Protein AF-A0A2W4UPL2-F1 (afdb_monomer)

Sequence (181 aa):
MPGHPAGSVRKALQPGSSLTTRCANPTPTIHMTSTIRRTLVRWAFASLLPCAVLQAHAGIAVPDAGEWARMSPQQQAQRREDIQRQLQQASPQERQRFRESLRERLESLTPEQRQGLIDSTRERWQAMTPEQRREITDERRRRVGEMSVRERRELLRERRALLEKMTPQERRALREKLQAE

Solvent-accessible surface area (backbone atoms only — not comparable to full-atom values): 11930 Å² total; per-residue (Å²): 139,86,82,84,83,90,87,87,84,89,86,77,89,87,88,81,88,82,90,80,91,81,90,80,90,85,88,85,85,90,84,91,88,86,83,89,78,93,74,92,76,84,78,74,77,74,76,77,69,78,78,75,75,76,74,74,76,74,66,77,74,70,77,56,70,69,62,54,70,72,44,52,74,66,56,50,48,54,52,50,50,51,51,50,55,51,53,70,76,42,53,76,67,56,48,48,51,37,54,51,54,43,48,52,55,63,66,70,46,53,74,68,58,49,48,53,54,52,50,56,51,49,53,55,58,69,72,47,54,74,66,58,52,47,51,56,52,50,52,52,50,50,57,63,64,72,45,52,75,66,58,52,51,49,54,52,49,53,53,49,55,58,52,69,76,44,54,75,65,56,52,48,56,51,50,52,53,68,70,76,108

Structure (mmCIF, N/CA/C/O backbone):
data_AF-A0A2W4UPL2-F1
#
_entry.id   AF-A0A2W4UPL2-F1
#
loop_
_atom_site.group_PDB
_ato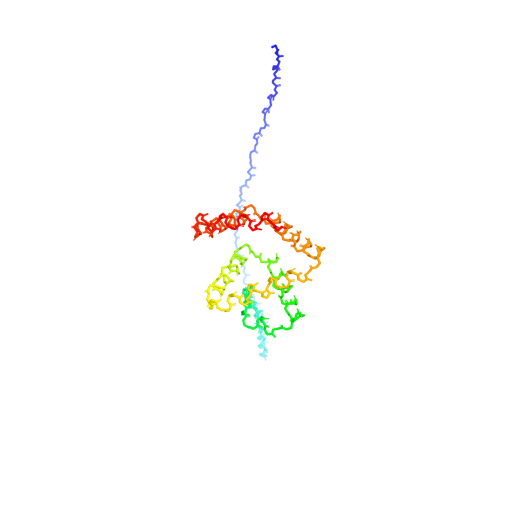m_site.id
_atom_site.type_symbol
_atom_site.label_atom_id
_atom_site.label_alt_id
_atom_site.label_comp_id
_atom_site.label_asym_id
_atom_site.label_entity_id
_atom_site.label_seq_id
_atom_site.pdbx_PDB_ins_code
_atom_site.Cartn_x
_atom_site.Cartn_y
_atom_site.Cartn_z
_atom_site.occupancy
_atom_site.B_iso_or_equiv
_atom_site.auth_seq_id
_atom_site.auth_comp_id
_atom_site.auth_asym_id
_atom_site.auth_atom_id
_atom_site.pdbx_PDB_model_num
ATOM 1 N N . MET A 1 1 ? -58.905 -31.430 -5.587 1.00 33.94 1 MET A N 1
ATOM 2 C CA . MET A 1 1 ? -59.167 -32.860 -5.310 1.00 33.94 1 MET A CA 1
ATOM 3 C C . MET A 1 1 ? -58.032 -33.398 -4.442 1.00 33.94 1 MET A C 1
ATOM 5 O O . MET A 1 1 ? -56.929 -32.889 -4.580 1.00 33.94 1 MET A O 1
ATOM 9 N N . PRO A 1 2 ? -58.330 -34.272 -3.472 1.00 53.75 2 PRO A N 1
ATOM 10 C CA . PRO A 1 2 ? -58.098 -34.004 -2.046 1.00 53.75 2 PRO A CA 1
ATOM 11 C C .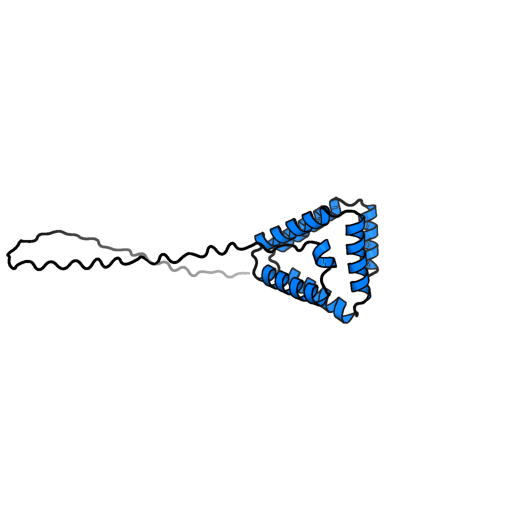 PRO A 1 2 ? -57.084 -34.959 -1.386 1.00 53.75 2 PRO A C 1
ATOM 13 O O . PRO A 1 2 ? -56.674 -35.935 -2.003 1.00 53.75 2 PRO A O 1
ATOM 16 N N . GLY A 1 3 ? -56.750 -34.717 -0.108 1.00 40.03 3 GLY A N 1
ATOM 17 C CA . GLY A 1 3 ? -56.197 -35.762 0.768 1.00 40.03 3 GLY A CA 1
ATOM 18 C C . GLY A 1 3 ? -55.363 -35.300 1.972 1.00 40.03 3 GLY A C 1
ATOM 19 O O . GLY A 1 3 ? -54.150 -35.454 1.970 1.00 40.03 3 GLY A O 1
ATOM 20 N N . HIS A 1 4 ? -56.009 -34.798 3.031 1.00 43.88 4 HIS A N 1
ATOM 21 C CA . HIS A 1 4 ? -55.574 -35.044 4.427 1.00 43.88 4 HIS A CA 1
ATOM 22 C C . HIS A 1 4 ? -55.800 -36.552 4.770 1.00 43.88 4 HIS A C 1
ATOM 24 O O . HIS A 1 4 ? -56.496 -37.182 3.969 1.00 43.88 4 HIS A O 1
ATOM 30 N N . PRO A 1 5 ? -55.360 -37.158 5.913 1.00 61.75 5 PRO A N 1
ATOM 31 C CA . PRO A 1 5 ? -55.045 -36.523 7.207 1.00 61.75 5 PRO A CA 1
ATOM 32 C C . PRO A 1 5 ? -53.972 -37.191 8.127 1.00 61.75 5 PRO A C 1
ATOM 34 O O . PRO A 1 5 ? -53.437 -38.255 7.857 1.00 61.75 5 PRO A O 1
ATOM 37 N N . ALA A 1 6 ? -53.773 -36.531 9.280 1.00 44.44 6 ALA A N 1
ATOM 38 C CA . ALA A 1 6 ? -53.616 -37.058 10.650 1.00 44.44 6 ALA A CA 1
ATOM 39 C C . ALA A 1 6 ? -52.435 -37.968 11.063 1.00 44.44 6 ALA A C 1
ATOM 41 O O . ALA A 1 6 ? -52.245 -39.076 10.584 1.00 44.44 6 ALA A O 1
ATOM 42 N N . GLY A 1 7 ? -51.775 -37.544 12.149 1.00 40.50 7 GLY A N 1
ATOM 43 C CA . GLY A 1 7 ? -50.927 -38.379 13.003 1.00 40.50 7 GLY A CA 1
ATOM 44 C C . GLY A 1 7 ? -50.561 -37.659 14.303 1.00 40.50 7 GLY A C 1
ATOM 45 O O . GLY A 1 7 ? -49.489 -37.081 14.418 1.00 40.50 7 GLY A O 1
ATOM 46 N N . SER A 1 8 ? -51.486 -37.652 15.265 1.00 46.47 8 SER A N 1
ATOM 47 C CA . SER A 1 8 ? -51.311 -37.149 16.634 1.00 46.47 8 SER A CA 1
ATOM 48 C C . SER A 1 8 ? -50.942 -38.308 17.556 1.00 46.47 8 SER A C 1
ATOM 50 O O . SER A 1 8 ? -51.700 -39.273 17.600 1.00 46.47 8 SER A O 1
ATOM 52 N N . VAL A 1 9 ? -49.863 -38.204 18.344 1.00 54.25 9 VAL A N 1
ATOM 53 C CA . VAL A 1 9 ? -49.727 -38.959 19.605 1.00 54.25 9 VAL A CA 1
ATOM 54 C C . VAL A 1 9 ? -49.029 -38.095 20.662 1.00 54.25 9 VAL A C 1
ATOM 56 O O . VAL A 1 9 ? -47.875 -37.702 20.522 1.00 54.25 9 VAL A O 1
ATOM 59 N N . ARG A 1 10 ? -49.769 -37.813 21.741 1.00 48.22 10 ARG A N 1
ATOM 60 C CA . ARG A 1 10 ? -49.291 -37.310 23.039 1.00 48.22 10 ARG A CA 1
ATOM 61 C C . ARG A 1 10 ? -48.819 -38.474 23.916 1.00 48.22 10 ARG A C 1
ATOM 63 O O . ARG A 1 10 ? -49.476 -39.511 23.893 1.00 48.22 10 ARG A O 1
ATOM 70 N N . LYS A 1 11 ? -47.837 -38.221 24.792 1.00 46.97 11 LYS A N 1
ATOM 71 C CA . LYS A 1 11 ? -47.662 -38.694 26.199 1.00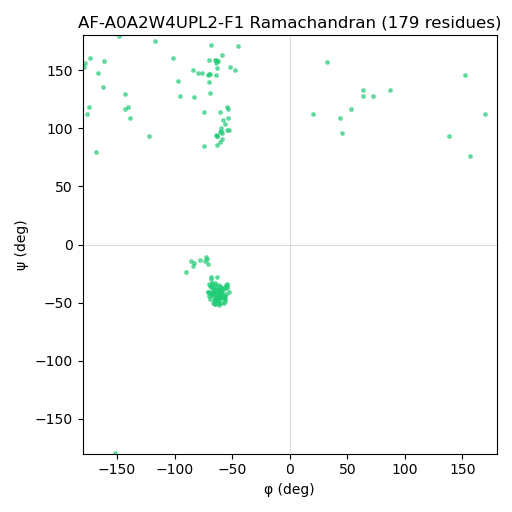 46.97 11 LYS A CA 1
ATOM 72 C C . LYS A 1 11 ? -46.156 -38.727 26.514 1.00 46.97 11 LYS A C 1
ATOM 74 O O . LYS A 1 11 ? -45.381 -39.047 25.632 1.00 46.97 11 LYS A O 1
ATOM 79 N N . ALA A 1 12 ? -45.650 -38.451 27.710 1.00 42.25 12 ALA A N 1
ATOM 80 C CA . ALA A 1 12 ? -46.223 -38.031 28.982 1.00 42.25 12 ALA A CA 1
ATOM 81 C C . ALA A 1 12 ? -45.096 -37.422 29.842 1.00 42.25 12 ALA A C 1
ATOM 83 O O . ALA A 1 12 ? -43.921 -37.719 29.642 1.00 42.25 12 ALA A O 1
ATOM 84 N N . LEU A 1 13 ? -45.502 -36.598 30.809 1.00 43.06 13 LEU A N 1
ATOM 85 C CA . LEU A 1 13 ? -44.771 -36.234 32.024 1.00 43.06 13 LEU A CA 1
ATOM 86 C C . LEU A 1 13 ? -44.187 -37.468 32.734 1.00 43.06 13 LEU A C 1
ATOM 88 O O . LEU A 1 13 ? -44.868 -38.489 32.772 1.00 43.06 13 LEU A O 1
ATOM 92 N N . GLN A 1 14 ? -43.057 -37.309 33.432 1.00 50.19 14 GLN A N 1
ATOM 93 C CA . GLN A 1 14 ? -43.017 -37.336 34.908 1.00 50.19 14 GLN A CA 1
ATOM 94 C C . GLN A 1 14 ? -41.716 -36.707 35.460 1.00 50.19 14 GLN A C 1
ATOM 96 O O . GLN A 1 14 ? -40.635 -37.009 34.958 1.00 50.19 14 GLN A O 1
ATOM 101 N N . PRO A 1 15 ? -41.817 -35.859 36.503 1.00 55.28 15 PRO A N 1
ATOM 102 C CA . PRO A 1 15 ? -40.734 -35.463 37.400 1.00 55.28 15 PRO A CA 1
ATOM 103 C C . PRO A 1 15 ? -40.808 -36.228 38.741 1.00 55.28 15 PRO A C 1
ATOM 105 O O . PRO A 1 15 ? -41.875 -36.691 39.137 1.00 55.28 15 PRO A O 1
ATOM 108 N N . GLY A 1 16 ? -39.706 -36.292 39.490 1.00 41.88 16 GLY A N 1
ATOM 109 C CA . GLY A 1 16 ? -39.710 -36.702 40.903 1.00 41.88 16 GLY A CA 1
ATOM 110 C C . GLY A 1 16 ? -38.290 -36.918 41.431 1.00 41.88 16 GLY A C 1
ATOM 111 O O . GLY A 1 16 ? -37.556 -37.709 40.857 1.00 41.88 16 GLY A O 1
ATOM 112 N N . SER A 1 17 ? -37.812 -36.071 42.353 1.00 44.94 17 SER A N 1
ATOM 113 C CA . SER A 1 17 ? -37.793 -36.298 43.822 1.00 44.94 17 SER A CA 1
ATOM 114 C C . SER A 1 17 ? -36.511 -37.056 44.232 1.00 44.94 17 SER A C 1
ATOM 116 O O . SER A 1 17 ? -36.149 -38.030 43.596 1.00 44.94 17 SER A O 1
ATOM 118 N N . SER A 1 18 ? -35.727 -36.711 45.258 1.00 45.53 18 SER A N 1
ATOM 119 C CA . SER A 1 18 ? -36.078 -36.156 46.568 1.00 45.53 18 SER A CA 1
ATOM 120 C C . SER A 1 18 ? -34.818 -35.623 47.274 1.00 45.53 18 SER A C 1
ATOM 122 O O . SER A 1 18 ? -33.739 -36.198 47.146 1.00 45.53 18 SER A O 1
ATOM 124 N N . LEU A 1 19 ? -34.987 -34.565 48.066 1.00 46.53 19 LEU A N 1
ATOM 125 C CA . LEU A 1 19 ? -34.100 -34.140 49.156 1.00 46.53 19 LEU A CA 1
ATOM 126 C C . LEU A 1 19 ? -34.361 -34.995 50.408 1.00 46.53 19 LEU A C 1
ATOM 128 O O . LEU A 1 19 ? -35.523 -35.289 50.653 1.00 46.53 19 LEU A O 1
ATOM 132 N N . THR A 1 20 ? -33.334 -35.260 51.227 1.00 44.44 20 THR A N 1
ATOM 133 C CA . THR A 1 20 ? -33.369 -35.265 52.717 1.00 44.44 20 THR A CA 1
ATOM 134 C C . THR A 1 20 ? -31.936 -35.476 53.254 1.00 44.44 20 THR A C 1
ATOM 136 O O . THR A 1 20 ? -31.271 -36.396 52.796 1.00 44.44 20 THR A O 1
ATOM 139 N N . THR A 1 21 ? -31.327 -34.545 54.016 1.00 40.25 21 THR A N 1
ATOM 140 C CA . THR A 1 21 ? -31.343 -34.418 55.508 1.00 40.25 21 THR A CA 1
ATOM 141 C C . THR A 1 21 ? -30.492 -35.534 56.166 1.00 40.25 21 THR A C 1
ATOM 143 O O . THR A 1 21 ? -30.703 -36.687 55.842 1.00 40.25 21 THR A O 1
ATOM 146 N N . ARG A 1 22 ? -29.508 -35.349 57.068 1.00 36.56 22 ARG A N 1
ATOM 147 C CA . ARG A 1 22 ? -29.376 -34.494 58.269 1.00 36.56 22 ARG A CA 1
ATOM 148 C C . ARG A 1 22 ? -27.965 -34.685 58.897 1.00 36.56 22 ARG A C 1
ATOM 150 O O . ARG A 1 22 ? -27.438 -35.777 58.765 1.00 36.56 22 ARG A O 1
ATOM 157 N N . CYS A 1 23 ? -27.461 -33.647 59.592 1.00 33.44 23 CYS A N 1
ATOM 158 C CA . CYS A 1 23 ? -26.690 -33.565 60.872 1.00 33.44 23 CYS A CA 1
ATOM 159 C C . CYS A 1 23 ? -25.708 -34.686 61.314 1.00 33.44 23 CYS A C 1
ATOM 161 O O . CYS A 1 23 ? -25.935 -35.846 61.040 1.00 33.44 23 CYS A O 1
ATOM 163 N N . ALA A 1 24 ? -24.693 -34.505 62.169 1.00 39.00 24 ALA A N 1
ATOM 164 C CA . ALA A 1 24 ? -23.996 -33.407 62.848 1.00 39.00 24 ALA A CA 1
ATOM 165 C C . ALA A 1 24 ? -22.770 -34.037 63.583 1.00 39.00 24 ALA A C 1
ATOM 167 O O . ALA A 1 24 ? -22.754 -35.242 63.815 1.00 39.00 24 ALA A O 1
ATOM 168 N N . ASN A 1 25 ? -21.778 -33.204 63.932 1.00 47.03 25 ASN A N 1
ATOM 169 C CA . ASN A 1 25 ? -20.586 -33.403 64.806 1.00 47.03 25 ASN A CA 1
ATOM 170 C C . ASN A 1 25 ? -20.863 -34.136 66.158 1.00 47.03 25 ASN A C 1
ATOM 172 O O . ASN A 1 25 ? -22.045 -34.218 66.492 1.00 47.03 25 ASN A O 1
ATOM 176 N N . PRO A 1 26 ? -19.876 -34.564 67.012 1.00 54.97 26 PRO A N 1
ATOM 177 C CA . PRO A 1 26 ? -18.534 -33.974 67.250 1.00 54.97 26 PRO A CA 1
ATOM 178 C C . PRO A 1 26 ? -17.352 -34.923 67.636 1.00 54.97 26 PRO A C 1
ATOM 180 O O . PRO A 1 26 ? -17.485 -36.131 67.790 1.00 54.97 26 PRO A O 1
ATOM 183 N N . THR A 1 27 ? -16.174 -34.308 67.815 1.00 46.16 27 THR A N 1
ATOM 184 C CA . THR A 1 27 ? -14.895 -34.799 68.392 1.00 46.16 27 THR A CA 1
ATOM 185 C C . THR A 1 27 ? -14.964 -35.309 69.840 1.00 46.16 27 THR A C 1
ATOM 187 O O . THR A 1 27 ? -15.838 -34.874 70.591 1.00 46.16 27 THR A O 1
ATOM 190 N N . PRO A 1 28 ? -13.941 -36.076 70.287 1.00 56.22 28 PRO A N 1
ATOM 191 C CA . PRO A 1 28 ? -13.120 -35.595 71.416 1.00 56.22 28 PRO A CA 1
ATOM 192 C C . PRO A 1 28 ? -11.597 -35.914 71.350 1.00 56.22 28 PRO A C 1
ATOM 194 O O . PRO A 1 28 ? -11.170 -37.036 71.117 1.00 56.22 28 PRO A O 1
ATOM 197 N N . THR A 1 29 ? -10.794 -34.863 71.554 1.00 52.53 29 THR A N 1
ATOM 198 C CA . THR A 1 29 ? -9.781 -34.617 72.613 1.00 52.53 29 THR A CA 1
ATOM 199 C C . THR A 1 29 ? -8.765 -35.694 73.095 1.00 52.53 29 THR A C 1
ATOM 201 O O . THR A 1 29 ? -9.106 -36.547 73.900 1.00 52.53 29 THR A O 1
ATOM 204 N N . ILE A 1 30 ? -7.486 -35.465 72.712 1.00 51.56 30 ILE A N 1
ATOM 205 C CA . ILE A 1 30 ? -6.195 -35.377 73.477 1.00 51.56 30 ILE A CA 1
ATOM 206 C C . ILE A 1 30 ? -5.624 -36.601 74.242 1.00 51.56 30 ILE A C 1
ATOM 208 O O . ILE A 1 30 ? -6.314 -37.201 75.045 1.00 51.56 30 ILE A O 1
ATOM 212 N N . HIS A 1 31 ? -4.312 -36.883 74.064 1.00 43.47 31 HIS A N 1
ATOM 213 C CA . HIS A 1 31 ? -3.212 -36.806 75.075 1.00 43.47 31 HIS A CA 1
ATOM 214 C C . HIS A 1 31 ? -1.830 -37.116 74.430 1.00 43.47 31 HIS A C 1
ATOM 216 O O . HIS A 1 31 ? -1.649 -38.157 73.815 1.00 43.47 31 HIS A O 1
ATOM 222 N N . MET A 1 32 ? -0.934 -36.112 74.339 1.00 44.59 32 MET A N 1
ATOM 223 C CA . MET A 1 32 ? 0.381 -35.977 75.028 1.00 44.59 32 MET A CA 1
ATOM 224 C C . MET A 1 32 ? 1.332 -37.185 74.861 1.00 44.59 32 MET A C 1
ATOM 226 O O . MET A 1 32 ? 1.060 -38.267 75.354 1.00 44.59 32 MET A O 1
ATOM 230 N N . THR A 1 33 ? 2.507 -37.072 74.231 1.00 49.62 33 THR A N 1
ATOM 231 C CA . THR A 1 33 ? 3.713 -36.398 74.758 1.00 49.62 33 THR A CA 1
ATOM 232 C C . THR A 1 33 ? 4.855 -36.436 73.720 1.00 49.62 33 THR A C 1
ATOM 234 O O . THR A 1 33 ? 4.900 -37.336 72.888 1.00 49.62 33 THR A O 1
ATOM 237 N N . SER A 1 34 ? 5.801 -35.488 73.820 1.00 45.44 34 SER A N 1
ATOM 238 C CA . SER A 1 34 ? 7.263 -35.663 73.632 1.00 45.44 34 SER A CA 1
ATOM 239 C C . SER A 1 34 ? 7.949 -34.537 72.831 1.00 45.44 34 SER A C 1
ATOM 241 O O . SER A 1 34 ? 8.017 -34.529 71.608 1.00 45.44 34 SER A O 1
ATOM 243 N N . THR A 1 35 ? 8.458 -33.570 73.595 1.00 52.75 35 THR A N 1
ATOM 244 C CA . THR A 1 35 ? 9.822 -33.006 73.550 1.00 52.75 35 THR A CA 1
ATOM 245 C C . THR A 1 35 ? 10.480 -32.646 72.202 1.00 52.75 35 THR A C 1
ATOM 247 O O . THR A 1 35 ? 11.163 -33.434 71.563 1.00 52.75 35 THR A O 1
ATOM 250 N N . ILE A 1 36 ? 10.359 -31.358 71.866 1.00 59.84 36 ILE A N 1
ATOM 251 C CA . ILE A 1 36 ? 11.395 -30.408 71.405 1.00 59.84 36 ILE A CA 1
ATOM 252 C C . ILE A 1 36 ? 12.694 -31.007 70.821 1.00 59.84 36 ILE A C 1
ATOM 254 O O . ILE A 1 36 ? 13.600 -31.392 71.558 1.00 59.84 36 ILE A O 1
ATOM 258 N N . ARG A 1 37 ? 12.899 -30.805 69.512 1.00 51.09 37 ARG A N 1
ATOM 259 C CA . ARG A 1 37 ? 14.195 -30.357 68.969 1.00 51.09 37 ARG A CA 1
ATOM 260 C C . ARG A 1 37 ? 13.978 -29.309 67.876 1.00 51.09 37 ARG A C 1
ATOM 262 O O . ARG A 1 37 ? 13.507 -29.597 66.783 1.00 51.09 37 ARG A O 1
ATOM 269 N N . ARG A 1 38 ? 14.334 -28.067 68.212 1.00 61.31 38 ARG A N 1
ATOM 270 C CA . ARG A 1 38 ? 14.483 -26.929 67.297 1.00 61.31 38 ARG A CA 1
ATOM 271 C C . ARG A 1 38 ? 15.436 -27.297 66.158 1.00 61.31 38 ARG A C 1
ATOM 273 O O . ARG A 1 38 ? 16.625 -27.444 66.410 1.00 61.31 38 ARG A O 1
ATOM 280 N N . THR A 1 39 ? 14.950 -27.313 64.923 1.00 53.75 39 THR A N 1
ATOM 281 C CA . THR A 1 39 ? 15.732 -26.848 63.768 1.00 53.75 39 THR A CA 1
ATOM 282 C C . THR A 1 39 ? 14.797 -26.085 62.834 1.00 53.75 39 THR A C 1
ATOM 284 O O . THR A 1 39 ? 13.779 -26.590 62.373 1.00 53.75 39 THR A O 1
ATOM 287 N N . LEU A 1 40 ? 15.100 -24.804 62.648 1.00 56.31 40 LEU A N 1
ATOM 288 C CA . LEU A 1 40 ? 14.437 -23.928 61.695 1.00 56.31 40 LEU A CA 1
ATOM 289 C C . LEU A 1 40 ? 14.923 -24.315 60.298 1.00 56.31 40 LEU A C 1
ATOM 291 O O . LEU A 1 40 ? 16.083 -24.076 59.981 1.00 56.31 40 LEU A O 1
ATOM 295 N N . VAL A 1 41 ? 14.045 -24.841 59.449 1.00 54.16 41 VAL A N 1
ATOM 296 C CA . VAL A 1 41 ? 14.263 -24.802 57.999 1.00 54.16 41 VAL A CA 1
ATOM 297 C C . VAL A 1 41 ? 13.069 -24.085 57.391 1.00 54.16 41 VAL A C 1
ATOM 299 O O . VAL A 1 41 ? 12.009 -24.661 57.154 1.00 54.16 41 VAL A O 1
ATOM 302 N N . ARG A 1 42 ? 13.241 -22.771 57.211 1.00 50.28 42 ARG A N 1
ATOM 303 C CA . ARG A 1 42 ? 12.368 -21.924 56.396 1.00 50.28 42 ARG A CA 1
ATOM 304 C C . ARG A 1 42 ? 12.472 -22.424 54.958 1.00 50.28 42 ARG A C 1
ATOM 306 O O . ARG A 1 42 ? 13.340 -21.978 54.217 1.00 50.28 42 ARG A O 1
ATOM 313 N N . TRP A 1 43 ? 11.582 -23.319 54.552 1.00 51.12 43 TRP A N 1
ATOM 314 C CA . TRP A 1 43 ? 11.291 -23.495 53.136 1.00 51.12 43 TRP A CA 1
ATOM 315 C C . TRP A 1 43 ? 10.439 -22.308 52.701 1.00 51.12 43 TRP A C 1
ATOM 317 O O . TRP A 1 43 ? 9.211 -22.343 52.724 1.00 51.12 43 TRP A O 1
ATOM 327 N N . ALA A 1 44 ? 11.115 -21.211 52.365 1.00 51.59 44 ALA A N 1
ATOM 328 C CA . ALA A 1 44 ? 10.530 -20.206 51.504 1.00 51.59 44 ALA A CA 1
ATOM 329 C C . ALA A 1 44 ? 10.306 -20.884 50.147 1.00 51.59 44 ALA A C 1
ATOM 331 O O . ALA A 1 44 ? 11.218 -20.967 49.329 1.00 51.59 44 ALA A O 1
ATOM 332 N N . PHE A 1 45 ? 9.102 -21.415 49.923 1.00 50.16 45 PHE A N 1
ATOM 333 C CA . PHE A 1 45 ? 8.618 -21.618 48.566 1.00 50.16 45 PHE A CA 1
ATOM 334 C C . PHE A 1 45 ? 8.520 -20.224 47.957 1.00 50.16 45 PHE A C 1
ATOM 336 O O . PHE A 1 45 ? 7.556 -19.492 48.172 1.00 50.16 45 PHE A O 1
ATOM 343 N N . ALA A 1 46 ? 9.590 -19.822 47.275 1.00 54.25 46 ALA A N 1
ATOM 344 C CA . ALA A 1 46 ? 9.559 -18.718 46.347 1.00 54.25 46 ALA A CA 1
ATOM 345 C C . ALA A 1 46 ? 8.523 -19.097 45.291 1.00 54.25 46 ALA A C 1
ATOM 347 O O . ALA A 1 46 ? 8.793 -19.899 44.397 1.00 54.25 46 ALA A O 1
ATOM 348 N N . SER A 1 47 ? 7.307 -18.588 45.467 1.00 60.19 47 SER A N 1
ATOM 349 C CA . SER A 1 47 ? 6.265 -18.610 44.460 1.00 60.19 47 SER A CA 1
ATOM 350 C C . SER A 1 47 ? 6.851 -17.977 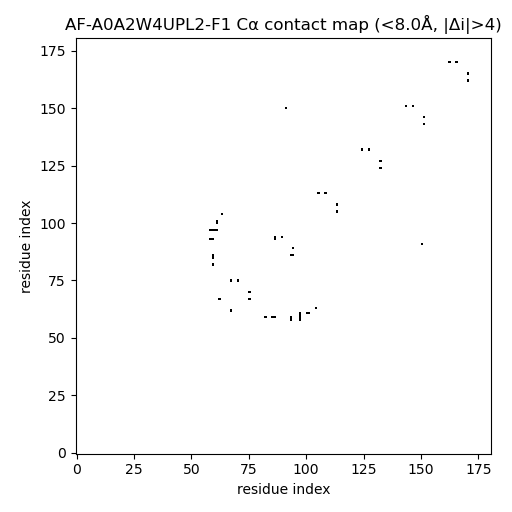43.206 1.00 60.19 47 SER A C 1
ATOM 352 O O . SER A 1 47 ? 6.944 -16.755 43.100 1.00 60.19 47 SER A O 1
ATOM 354 N N . LEU A 1 48 ? 7.299 -18.823 42.281 1.00 60.62 48 LEU A N 1
ATOM 355 C CA . LEU A 1 48 ? 7.536 -18.461 40.896 1.00 60.62 48 LEU A CA 1
ATOM 356 C C . LEU A 1 48 ? 6.182 -18.003 40.359 1.00 60.62 48 LEU A C 1
ATOM 358 O O . LEU A 1 48 ? 5.392 -18.807 39.869 1.00 60.62 48 LEU A O 1
ATOM 362 N N . LEU A 1 49 ? 5.885 -16.710 40.517 1.00 62.88 49 LEU A N 1
ATOM 363 C CA . LEU A 1 49 ? 4.898 -16.059 39.677 1.00 62.88 49 LEU A CA 1
ATOM 364 C C . LEU A 1 49 ? 5.365 -16.318 38.244 1.00 62.88 49 LEU A C 1
ATOM 366 O O . LEU A 1 49 ? 6.471 -15.888 37.898 1.00 62.88 49 LEU A O 1
ATOM 370 N N . PRO A 1 50 ? 4.582 -17.011 37.401 1.00 51.91 50 PRO A N 1
ATOM 371 C CA . PRO A 1 50 ? 4.855 -16.957 35.985 1.00 51.91 50 PRO A CA 1
ATOM 372 C C . PRO A 1 50 ? 4.719 -15.482 35.619 1.00 51.91 50 PRO A C 1
ATOM 374 O O . PRO A 1 50 ? 3.641 -14.899 35.749 1.00 51.91 50 PRO A O 1
ATOM 377 N N . CYS A 1 51 ? 5.832 -14.859 35.230 1.00 48.12 51 CYS A N 1
ATOM 378 C CA . CYS A 1 51 ? 5.798 -13.624 34.471 1.00 48.12 51 CYS A CA 1
ATOM 379 C C . CYS A 1 51 ? 4.894 -13.913 33.276 1.00 48.12 51 CYS A C 1
ATOM 381 O O . CYS A 1 51 ? 5.316 -14.538 32.303 1.00 48.12 51 CYS A O 1
ATOM 383 N N . ALA A 1 52 ? 3.628 -13.512 33.376 1.00 57.25 52 ALA A N 1
ATOM 384 C CA . ALA A 1 52 ? 2.790 -13.339 32.219 1.00 57.25 52 ALA A CA 1
ATOM 385 C C . ALA A 1 52 ? 3.513 -12.279 31.398 1.00 57.25 52 ALA A C 1
ATOM 387 O O . ALA A 1 52 ? 3.448 -11.086 31.698 1.00 57.25 52 ALA A O 1
ATOM 388 N N . VAL A 1 53 ? 4.293 -12.731 30.416 1.00 58.31 53 VAL A N 1
ATOM 389 C CA . VAL A 1 53 ? 4.742 -11.879 29.332 1.00 58.31 53 VAL A CA 1
ATOM 390 C C . VAL A 1 53 ? 3.444 -11.405 28.702 1.00 58.31 53 VAL A C 1
ATOM 392 O O . VAL A 1 53 ? 2.820 -12.122 27.922 1.00 58.31 53 VAL A O 1
ATOM 395 N N . LEU A 1 54 ? 2.987 -10.220 29.109 1.00 49.66 54 LEU A N 1
ATOM 396 C CA . LEU A 1 54 ? 2.079 -9.427 28.309 1.00 49.66 54 LEU A CA 1
ATOM 397 C C . LEU A 1 54 ? 2.855 -9.200 27.015 1.00 49.66 54 LEU A C 1
ATOM 399 O O . LEU A 1 54 ? 3.659 -8.275 26.907 1.00 49.66 54 LEU A O 1
ATOM 403 N N . GLN A 1 55 ? 2.683 -10.101 26.050 1.00 50.78 55 GLN A N 1
ATOM 404 C CA . GLN A 1 55 ? 3.003 -9.786 24.677 1.00 50.78 55 GLN A CA 1
ATOM 405 C C . GLN A 1 55 ? 2.100 -8.605 24.351 1.00 50.78 55 GLN A C 1
ATOM 407 O O . GLN A 1 55 ? 0.896 -8.744 24.142 1.00 50.78 55 GLN A O 1
ATOM 412 N N . ALA A 1 56 ? 2.681 -7.408 24.402 1.00 47.12 56 ALA A N 1
ATOM 413 C CA . ALA A 1 56 ? 2.126 -6.271 23.715 1.00 47.12 56 ALA A CA 1
ATOM 414 C C . ALA A 1 56 ? 2.038 -6.717 22.258 1.00 47.12 56 ALA A C 1
ATOM 416 O O . ALA A 1 56 ? 3.055 -6.855 21.579 1.00 47.12 56 ALA A O 1
ATOM 417 N N . HIS A 1 57 ? 0.827 -7.039 21.813 1.00 49.03 57 HIS A N 1
ATOM 418 C CA . HIS A 1 57 ? 0.520 -7.240 20.412 1.00 49.03 57 HIS A CA 1
ATOM 419 C C . HIS A 1 57 ? 0.776 -5.881 19.765 1.00 49.03 57 HIS A C 1
ATOM 421 O O . HIS A 1 57 ? -0.103 -5.018 19.731 1.00 49.03 57 HIS A O 1
ATOM 427 N N . ALA A 1 58 ? 2.029 -5.630 19.382 1.00 58.31 58 ALA A N 1
ATOM 428 C CA . ALA A 1 58 ? 2.384 -4.481 18.584 1.00 58.31 58 ALA A CA 1
ATOM 429 C C . ALA A 1 58 ? 1.532 -4.619 17.325 1.00 58.31 58 ALA A C 1
ATOM 431 O O . ALA A 1 58 ? 1.723 -5.553 16.545 1.00 58.31 58 ALA A O 1
ATOM 432 N N . GLY A 1 59 ? 0.504 -3.774 17.215 1.00 69.94 59 GLY A N 1
ATOM 433 C CA . GLY A 1 59 ? -0.418 -3.807 16.092 1.00 69.94 59 GLY A CA 1
ATOM 434 C C . GLY A 1 59 ? 0.364 -3.771 14.784 1.00 69.94 59 GLY A C 1
ATOM 435 O O . GLY A 1 59 ? 1.483 -3.259 14.734 1.00 69.94 59 GLY A O 1
ATOM 436 N N . ILE A 1 60 ? -0.219 -4.337 13.730 1.00 86.56 60 ILE A N 1
ATOM 437 C CA . ILE A 1 60 ? 0.412 -4.398 12.409 1.00 86.56 60 ILE A CA 1
ATOM 438 C C . ILE A 1 60 ? 0.807 -2.978 12.009 1.00 86.56 60 ILE A C 1
ATOM 440 O O . ILE A 1 60 ? -0.048 -2.127 11.766 1.00 86.56 60 ILE A O 1
ATOM 444 N N . ALA A 1 61 ? 2.110 -2.707 12.009 1.00 88.44 61 ALA A N 1
ATOM 445 C CA . ALA A 1 61 ? 2.623 -1.369 11.789 1.00 88.44 61 ALA A CA 1
ATOM 446 C C . ALA A 1 61 ? 2.684 -1.095 10.289 1.00 88.44 61 ALA A C 1
ATOM 448 O O . ALA A 1 61 ? 3.298 -1.847 9.526 1.00 88.44 61 ALA A O 1
ATOM 449 N N . VAL A 1 62 ? 2.074 0.007 9.866 1.00 90.88 62 VAL A N 1
ATOM 450 C CA . VAL A 1 62 ? 2.257 0.503 8.505 1.00 90.88 62 VAL A CA 1
ATOM 451 C C . VAL A 1 62 ? 3.696 1.022 8.375 1.00 90.88 62 VAL A C 1
ATOM 453 O O . VAL A 1 62 ? 4.127 1.784 9.240 1.00 90.88 62 VAL A O 1
ATOM 456 N N . PRO A 1 63 ? 4.462 0.624 7.346 1.00 90.44 63 PRO A N 1
ATOM 457 C CA . PRO A 1 63 ? 5.801 1.161 7.103 1.00 90.44 63 PRO A CA 1
ATOM 458 C C . PRO A 1 63 ? 5.782 2.661 6.787 1.00 90.44 63 PRO A C 1
ATOM 460 O O . PRO A 1 63 ? 4.792 3.183 6.272 1.00 90.44 63 PRO A O 1
ATOM 463 N N . ASP A 1 64 ? 6.867 3.374 7.095 1.00 89.25 64 ASP A N 1
ATOM 464 C CA . ASP A 1 64 ? 7.053 4.736 6.587 1.00 89.25 64 ASP A CA 1
ATOM 465 C C . ASP A 1 64 ? 7.335 4.709 5.077 1.00 89.25 64 ASP A C 1
ATOM 467 O O . ASP A 1 64 ? 8.048 3.832 4.589 1.00 89.25 64 ASP A O 1
ATOM 471 N N . ALA A 1 65 ? 6.762 5.652 4.327 1.00 85.25 65 ALA A N 1
ATOM 472 C CA . ALA A 1 65 ? 6.896 5.680 2.871 1.00 85.25 65 ALA A CA 1
ATOM 473 C C . ALA A 1 65 ? 8.324 6.035 2.423 1.00 85.25 65 ALA A C 1
ATOM 475 O O . ALA A 1 65 ? 8.813 5.483 1.435 1.00 85.25 65 ALA A O 1
ATOM 476 N N . GLY A 1 66 ? 9.003 6.924 3.154 1.00 84.38 66 GLY A N 1
ATOM 477 C CA . GLY A 1 66 ? 10.385 7.306 2.884 1.00 84.38 66 GLY A CA 1
ATOM 478 C C . GLY A 1 66 ? 11.361 6.176 3.201 1.00 84.38 66 GLY A C 1
ATOM 479 O O . GLY A 1 66 ? 12.239 5.878 2.391 1.00 84.38 66 GLY A O 1
ATOM 480 N N . GLU A 1 67 ? 11.184 5.498 4.336 1.00 87.94 67 GLU A N 1
ATOM 481 C CA . GLU A 1 67 ? 11.955 4.292 4.669 1.00 87.94 67 GLU A CA 1
ATOM 482 C C . GLU A 1 67 ? 11.716 3.176 3.652 1.00 87.94 67 GLU A C 1
ATOM 484 O O . GLU A 1 67 ? 12.670 2.567 3.168 1.00 87.94 67 GLU A O 1
ATOM 489 N N . TRP A 1 68 ? 10.457 2.946 3.270 1.00 88.00 68 TRP A N 1
ATOM 490 C CA . TRP A 1 68 ? 10.090 1.947 2.269 1.00 88.00 68 TRP A CA 1
ATOM 491 C C . TRP A 1 68 ? 10.796 2.182 0.934 1.00 88.00 68 TRP A C 1
ATOM 493 O O . TRP A 1 68 ? 11.341 1.246 0.348 1.00 88.00 68 TRP A O 1
ATOM 503 N N . ALA A 1 69 ? 10.823 3.432 0.466 1.00 84.56 69 ALA A N 1
ATOM 504 C CA . ALA A 1 69 ? 11.470 3.805 -0.788 1.00 84.56 69 ALA A CA 1
ATOM 505 C C . ALA A 1 69 ? 12.990 3.562 -0.776 1.00 84.56 69 ALA A C 1
ATOM 507 O O . ALA A 1 69 ? 13.568 3.292 -1.826 1.00 84.56 69 ALA A O 1
ATOM 508 N N . ARG A 1 70 ? 13.632 3.618 0.398 1.00 87.38 70 ARG A N 1
ATOM 509 C CA . ARG A 1 70 ? 15.074 3.364 0.568 1.00 87.38 70 ARG A CA 1
ATOM 510 C C . ARG A 1 70 ? 15.425 1.877 0.682 1.00 87.38 70 ARG A C 1
ATOM 512 O O . ARG A 1 70 ? 16.594 1.527 0.547 1.00 87.38 70 ARG A O 1
ATOM 519 N N . MET A 1 71 ? 14.448 1.006 0.944 1.00 91.25 71 MET A N 1
ATOM 520 C CA . MET A 1 71 ? 14.666 -0.441 1.037 1.00 91.25 71 MET A CA 1
ATOM 521 C C . MET A 1 71 ? 14.967 -1.056 -0.330 1.00 91.25 71 MET A C 1
ATOM 523 O O . MET A 1 71 ? 14.388 -0.665 -1.346 1.00 91.25 71 MET A O 1
ATOM 527 N N . SER A 1 72 ? 15.804 -2.095 -0.344 1.00 92.88 72 SER A N 1
ATOM 528 C CA . SER A 1 72 ? 16.015 -2.893 -1.553 1.00 92.88 72 SER A CA 1
ATOM 529 C C . SER A 1 72 ? 14.725 -3.622 -1.967 1.00 92.88 72 SER A C 1
ATOM 531 O O . SER A 1 72 ? 13.873 -3.910 -1.117 1.00 92.88 72 SER A O 1
ATOM 533 N N . PRO A 1 73 ? 14.563 -3.999 -3.250 1.00 87.88 73 PRO A N 1
ATOM 534 C CA . PRO A 1 73 ? 13.390 -4.753 -3.697 1.00 87.88 73 PRO A CA 1
ATOM 535 C C 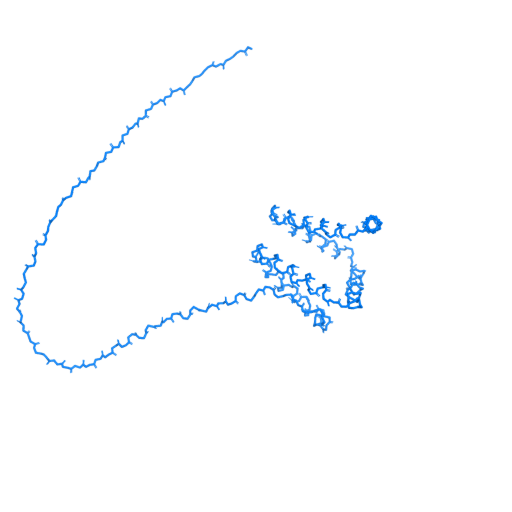. PRO A 1 73 ? 13.148 -6.042 -2.897 1.00 87.88 73 PRO A C 1
ATOM 537 O O . PRO A 1 73 ? 12.002 -6.384 -2.606 1.00 87.88 73 PRO A O 1
ATOM 540 N N . GLN A 1 74 ? 14.221 -6.724 -2.486 1.00 91.94 74 GLN A N 1
ATOM 541 C CA . GLN A 1 74 ? 14.142 -7.939 -1.676 1.00 91.94 74 GLN A CA 1
ATOM 542 C C . GLN A 1 74 ? 13.669 -7.649 -0.244 1.00 91.94 74 GLN A C 1
ATOM 544 O O . GLN A 1 74 ? 12.817 -8.366 0.276 1.00 91.94 74 GLN A O 1
ATOM 549 N N . GLN A 1 75 ? 14.146 -6.565 0.375 1.00 93.69 75 GLN A N 1
ATOM 550 C CA . GLN A 1 75 ? 13.666 -6.129 1.691 1.00 93.69 75 GLN A CA 1
ATOM 551 C C . GLN A 1 75 ? 12.187 -5.724 1.644 1.00 93.69 75 GLN A C 1
ATOM 553 O O . GLN A 1 75 ? 11.412 -6.117 2.516 1.00 93.69 75 GLN A O 1
ATOM 558 N N . GLN A 1 76 ? 11.769 -5.001 0.598 1.00 91.56 76 GLN A N 1
ATOM 559 C CA . GLN A 1 76 ? 10.358 -4.670 0.379 1.00 91.56 76 GLN A CA 1
ATOM 560 C C . GLN A 1 76 ? 9.506 -5.933 0.200 1.00 91.56 76 GLN A C 1
ATOM 562 O O . G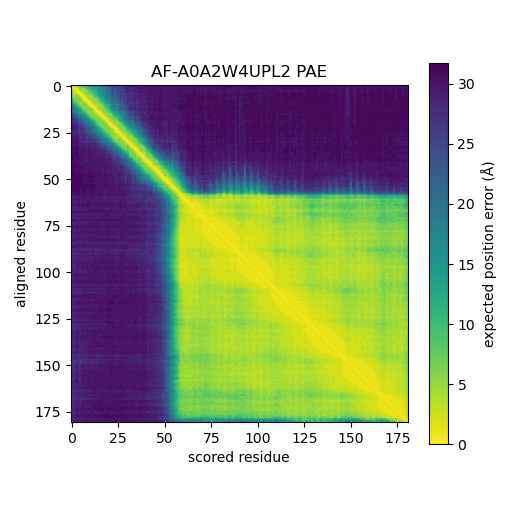LN A 1 76 ? 8.389 -5.996 0.710 1.00 91.56 76 GLN A O 1
ATOM 567 N N . ALA A 1 77 ? 9.994 -6.943 -0.528 1.00 90.88 77 ALA A N 1
ATOM 568 C CA . ALA A 1 77 ? 9.292 -8.216 -0.692 1.00 90.88 77 ALA A CA 1
ATOM 569 C C . ALA A 1 77 ? 9.106 -8.929 0.654 1.00 90.88 77 ALA A C 1
ATOM 571 O O . ALA A 1 77 ? 7.965 -9.185 1.035 1.00 90.88 77 ALA A O 1
ATOM 572 N N . GLN A 1 78 ? 10.186 -9.108 1.418 1.00 94.00 78 GLN A N 1
ATOM 573 C CA . GLN A 1 78 ? 10.133 -9.728 2.742 1.00 94.00 78 GLN A CA 1
ATOM 574 C C . GLN A 1 78 ? 9.152 -8.998 3.668 1.00 94.00 78 GLN A C 1
ATOM 576 O O . GLN A 1 78 ? 8.289 -9.609 4.294 1.00 94.00 78 GLN A O 1
ATOM 581 N N . ARG A 1 79 ? 9.225 -7.663 3.708 1.00 94.25 79 ARG A N 1
ATOM 582 C CA . ARG A 1 79 ? 8.356 -6.863 4.572 1.00 94.25 79 ARG A CA 1
ATOM 583 C C . ARG A 1 79 ? 6.886 -6.940 4.153 1.00 94.25 79 ARG A C 1
ATOM 585 O O . ARG A 1 79 ? 6.018 -6.960 5.024 1.00 94.25 79 ARG A O 1
ATOM 592 N N . ARG A 1 80 ? 6.589 -7.002 2.846 1.00 92.06 80 ARG A N 1
ATOM 593 C CA . ARG A 1 80 ? 5.219 -7.236 2.346 1.00 92.06 80 ARG A CA 1
ATOM 594 C C . ARG A 1 80 ? 4.693 -8.588 2.802 1.00 92.06 80 ARG A C 1
ATOM 596 O O . ARG A 1 80 ? 3.563 -8.647 3.278 1.00 92.06 80 ARG A O 1
ATOM 603 N N . GLU A 1 81 ? 5.496 -9.639 2.678 1.00 92.88 81 GLU A N 1
ATOM 604 C CA . GLU A 1 81 ? 5.106 -10.983 3.101 1.00 92.88 81 GLU A CA 1
ATOM 605 C C . GLU A 1 81 ? 4.853 -11.052 4.608 1.00 92.88 81 GLU A C 1
ATOM 607 O O . GLU A 1 81 ? 3.850 -11.620 5.035 1.00 92.88 81 GLU A O 1
ATOM 612 N N . ASP A 1 82 ? 5.707 -10.424 5.418 1.00 94.44 82 ASP A N 1
ATOM 613 C CA . ASP A 1 82 ? 5.533 -10.358 6.870 1.00 94.44 82 ASP A CA 1
ATOM 614 C C . ASP A 1 82 ? 4.207 -9.672 7.241 1.00 94.44 82 ASP A C 1
ATOM 616 O O . ASP A 1 82 ? 3.405 -10.231 7.993 1.00 94.44 82 ASP A O 1
ATOM 620 N N . ILE A 1 83 ? 3.942 -8.491 6.667 1.00 94.62 83 ILE A N 1
ATOM 621 C CA . ILE A 1 83 ? 2.689 -7.747 6.877 1.00 94.62 83 ILE A CA 1
ATOM 622 C C . ILE A 1 83 ? 1.492 -8.578 6.410 1.00 94.62 83 ILE A C 1
ATOM 624 O O . ILE A 1 83 ? 0.466 -8.632 7.087 1.00 94.62 83 ILE A O 1
ATOM 628 N N . GLN A 1 84 ? 1.611 -9.255 5.270 1.00 91.25 84 GLN A N 1
ATOM 629 C CA . GLN A 1 84 ? 0.556 -10.107 4.739 1.00 91.25 84 GLN A CA 1
ATOM 630 C C . GLN A 1 84 ? 0.254 -11.287 5.668 1.00 91.25 84 GLN A C 1
ATOM 632 O O . GLN A 1 84 ? -0.921 -11.547 5.927 1.00 91.25 84 GLN A O 1
ATOM 637 N N . ARG A 1 85 ? 1.271 -11.970 6.209 1.00 92.56 85 ARG A N 1
ATOM 638 C CA . ARG A 1 85 ? 1.075 -13.057 7.184 1.00 92.56 85 ARG A CA 1
ATOM 639 C C . ARG A 1 85 ? 0.405 -12.553 8.460 1.00 92.56 85 ARG A C 1
ATOM 641 O O . ARG A 1 85 ? -0.538 -13.182 8.935 1.00 92.56 85 ARG A O 1
ATOM 648 N N . GLN A 1 86 ? 0.825 -11.395 8.968 1.00 93.94 86 GLN A N 1
ATOM 649 C CA . GLN A 1 86 ? 0.188 -10.775 10.132 1.00 93.94 86 GLN A CA 1
ATOM 650 C C . GLN A 1 86 ? -1.284 -10.436 9.853 1.00 93.94 86 GLN A C 1
ATOM 652 O O . GLN A 1 86 ? -2.156 -10.774 10.647 1.00 93.94 86 GLN A O 1
ATOM 657 N N . LEU A 1 87 ? -1.593 -9.834 8.698 1.00 91.19 87 LEU A N 1
ATOM 658 C CA . LEU A 1 87 ? -2.968 -9.480 8.327 1.00 91.19 87 LEU A CA 1
ATOM 659 C C . LEU A 1 87 ? -3.867 -10.705 8.134 1.00 91.19 87 LEU A C 1
ATOM 661 O O . LEU A 1 87 ? -5.060 -10.630 8.431 1.00 91.19 87 LEU A O 1
ATOM 665 N N . GLN A 1 88 ? -3.328 -11.829 7.657 1.00 88.62 88 GLN A N 1
ATOM 666 C CA . GLN A 1 88 ? -4.086 -13.078 7.546 1.00 88.62 88 GLN A CA 1
ATOM 667 C C . GLN A 1 88 ? -4.547 -13.582 8.918 1.00 88.62 88 GLN A C 1
ATOM 669 O O . GLN A 1 88 ? -5.691 -14.013 9.043 1.00 88.62 88 GLN A O 1
ATOM 674 N N . GLN A 1 89 ? -3.701 -13.458 9.940 1.00 90.56 89 GLN A N 1
ATOM 675 C CA . GLN A 1 89 ? -3.992 -13.887 11.313 1.00 90.56 89 GLN A CA 1
ATOM 676 C C . GLN A 1 89 ? -4.767 -12.836 12.126 1.00 90.56 89 GLN A C 1
ATOM 678 O O . GLN A 1 89 ? -5.377 -13.168 13.138 1.00 90.56 89 GLN A O 1
ATOM 683 N N . ALA A 1 90 ? -4.763 -11.580 11.679 1.00 90.56 90 ALA A N 1
ATOM 684 C CA . ALA A 1 90 ? -5.414 -10.470 12.361 1.00 90.56 90 ALA A CA 1
ATOM 685 C C . ALA A 1 90 ? -6.944 -10.549 12.341 1.00 90.56 90 ALA A C 1
ATOM 687 O O . ALA A 1 90 ? -7.567 -10.948 11.349 1.00 90.56 90 ALA A O 1
ATOM 688 N N . SER A 1 91 ? -7.549 -10.054 13.418 1.00 90.12 91 SER A N 1
ATOM 689 C CA . SER A 1 91 ? -8.987 -9.832 13.515 1.00 90.12 91 SER A CA 1
ATOM 690 C C . SER A 1 91 ? -9.469 -8.767 12.515 1.00 90.12 91 SER A C 1
ATOM 692 O O . SER A 1 91 ? -8.698 -7.896 12.092 1.00 90.12 91 SER A O 1
ATOM 694 N N . PRO A 1 92 ? -10.771 -8.746 12.169 1.00 86.19 92 PRO A N 1
ATOM 695 C CA . PRO A 1 92 ? -11.333 -7.704 11.309 1.00 86.19 92 PRO A CA 1
ATOM 696 C C . PRO A 1 92 ? -11.077 -6.275 11.817 1.00 86.19 92 PRO A C 1
ATOM 698 O O . PRO A 1 92 ? -10.869 -5.363 11.019 1.00 86.19 92 PRO A O 1
ATOM 701 N N . GLN A 1 93 ? -11.053 -6.067 13.140 1.00 88.69 93 GLN A N 1
ATOM 702 C CA . GLN A 1 93 ? -10.791 -4.754 13.735 1.00 88.69 93 GLN A CA 1
ATOM 703 C C . GLN A 1 93 ? -9.330 -4.323 13.557 1.00 88.69 93 GLN A C 1
ATOM 705 O O . GLN A 1 93 ? -9.065 -3.164 13.247 1.00 88.69 93 GLN A O 1
ATOM 710 N N . GLU A 1 94 ? -8.376 -5.238 13.717 1.00 90.94 94 GLU A N 1
ATOM 711 C CA . GLU A 1 94 ? -6.952 -4.954 13.497 1.00 90.94 94 GLU A CA 1
ATOM 712 C C . GLU A 1 94 ? -6.658 -4.665 12.024 1.00 90.94 94 GLU A C 1
ATOM 714 O O . GLU A 1 94 ? -5.942 -3.714 11.713 1.00 90.94 94 GLU A O 1
ATOM 719 N N . ARG A 1 95 ? -7.279 -5.419 11.107 1.00 89.19 95 ARG A N 1
ATOM 720 C CA . ARG A 1 95 ? -7.215 -5.131 9.667 1.00 89.19 95 ARG A CA 1
ATOM 721 C C . ARG A 1 95 ? -7.772 -3.746 9.353 1.00 89.19 95 ARG A C 1
ATOM 723 O O . ARG A 1 95 ? -7.183 -3.027 8.550 1.00 89.19 95 ARG A O 1
ATOM 730 N N . GLN A 1 96 ? -8.883 -3.360 9.980 1.00 87.69 96 GLN A N 1
ATOM 731 C CA .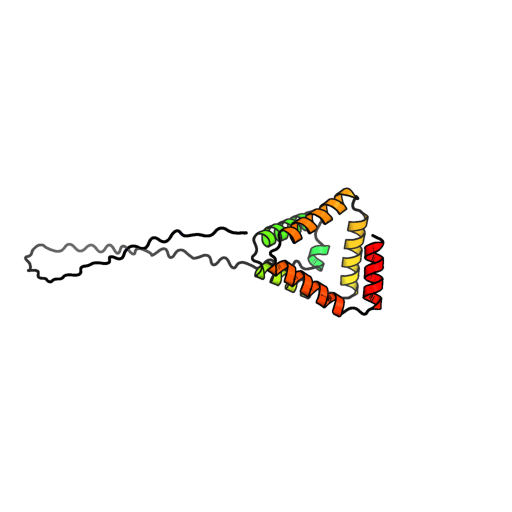 GLN A 1 96 ? -9.464 -2.032 9.795 1.00 87.69 96 GLN A CA 1
ATOM 732 C C . GLN A 1 96 ? -8.521 -0.931 10.296 1.00 87.69 96 GLN A C 1
ATOM 734 O O . GLN A 1 96 ? -8.228 -0.004 9.543 1.00 87.69 96 GLN A O 1
ATOM 739 N N . ARG A 1 97 ? -7.952 -1.082 11.499 1.00 91.62 97 ARG A N 1
ATOM 740 C CA . ARG A 1 97 ? -6.963 -0.139 12.049 1.00 91.62 97 ARG A CA 1
ATOM 741 C C . ARG A 1 97 ? -5.728 0.000 11.162 1.00 91.62 97 ARG A C 1
ATOM 743 O O . ARG A 1 97 ? -5.253 1.109 10.945 1.00 91.62 97 ARG A O 1
ATOM 750 N N . PHE A 1 98 ? -5.227 -1.105 10.607 1.00 93.38 98 PHE A N 1
ATOM 751 C CA . PHE A 1 98 ? -4.114 -1.066 9.657 1.00 93.38 98 PHE A CA 1
ATOM 752 C C . PHE A 1 98 ? -4.457 -0.224 8.421 1.00 93.38 98 PHE A C 1
ATOM 754 O O . PHE A 1 98 ? -3.657 0.600 7.983 1.00 93.38 98 PHE A O 1
ATOM 761 N N . ARG A 1 99 ? -5.665 -0.396 7.865 1.00 90.38 99 ARG A N 1
ATOM 762 C CA . ARG A 1 99 ? -6.131 0.364 6.693 1.00 90.38 99 ARG A CA 1
ATOM 763 C C . ARG A 1 99 ? -6.316 1.849 7.001 1.00 90.38 99 ARG A C 1
ATOM 765 O O . ARG A 1 99 ? -6.002 2.673 6.147 1.00 90.38 99 ARG A O 1
ATOM 772 N N . GLU A 1 100 ? -6.806 2.179 8.191 1.00 91.06 100 GLU A N 1
ATOM 773 C CA . GLU A 1 100 ? -6.943 3.559 8.672 1.00 91.06 100 GLU A CA 1
ATOM 774 C C . GLU A 1 100 ? -5.575 4.223 8.834 1.00 91.06 100 GLU A C 1
ATOM 776 O O . GLU A 1 100 ? -5.329 5.245 8.200 1.00 91.06 100 GLU A O 1
ATOM 781 N N . SER A 1 101 ? -4.643 3.580 9.540 1.00 93.88 101 SER A N 1
ATOM 782 C CA . SER A 1 101 ? -3.277 4.095 9.700 1.00 93.88 101 SER A CA 1
ATOM 783 C C . SER A 1 101 ? -2.551 4.252 8.358 1.00 93.88 101 SER A C 1
ATOM 785 O O . SER A 1 101 ? -1.808 5.212 8.149 1.00 93.88 101 SER A O 1
ATOM 787 N N . LEU A 1 102 ? -2.786 3.336 7.411 1.00 93.00 102 LEU A N 1
ATOM 788 C CA . LEU A 1 102 ? -2.214 3.436 6.070 1.00 93.00 102 LEU A CA 1
ATOM 789 C C . LEU A 1 102 ? -2.783 4.637 5.321 1.00 93.00 102 LEU A C 1
ATOM 791 O O . LEU A 1 102 ? -2.034 5.353 4.660 1.00 93.00 102 LEU A O 1
ATOM 795 N N . ARG A 1 103 ? -4.092 4.874 5.436 1.00 90.19 103 ARG A N 1
ATOM 796 C CA . ARG A 1 103 ? -4.750 6.033 4.833 1.00 90.19 103 ARG A CA 1
ATOM 797 C C . ARG A 1 103 ? -4.197 7.335 5.406 1.00 90.19 103 ARG A C 1
ATOM 799 O O . ARG A 1 103 ? -3.789 8.185 4.625 1.00 90.19 103 ARG A O 1
ATOM 806 N N . GLU A 1 104 ? -4.111 7.452 6.728 1.00 92.38 104 GLU A N 1
ATOM 807 C CA . GLU A 1 104 ? -3.571 8.637 7.411 1.00 92.38 104 GLU A CA 1
ATOM 808 C C . GLU A 1 104 ? -2.141 8.952 6.958 1.00 92.38 104 GLU A C 1
ATOM 810 O O . GLU A 1 104 ? -1.832 10.087 6.597 1.00 92.38 104 GLU A O 1
ATOM 815 N N . ARG A 1 105 ? -1.276 7.933 6.880 1.00 91.19 105 ARG A N 1
ATOM 816 C CA . ARG A 1 105 ? 0.095 8.103 6.379 1.00 91.19 105 ARG A CA 1
ATOM 817 C C . ARG A 1 105 ? 0.119 8.604 4.940 1.00 91.19 105 ARG A C 1
ATOM 819 O O . ARG A 1 105 ? 0.850 9.539 4.645 1.00 91.19 105 ARG A O 1
ATOM 826 N N . LEU A 1 106 ? -0.697 8.041 4.051 1.00 89.88 106 LEU A N 1
ATOM 827 C CA . LEU A 1 106 ? -0.767 8.486 2.652 1.00 89.88 106 LEU A CA 1
ATOM 828 C C . LEU A 1 106 ? -1.358 9.900 2.502 1.00 89.88 106 LEU A C 1
ATOM 830 O O . LEU A 1 106 ? -0.974 10.649 1.597 1.00 89.88 106 LEU A O 1
ATOM 834 N N . GLU A 1 107 ? -2.290 10.273 3.377 1.00 89.81 107 GLU A N 1
ATOM 835 C CA . GLU A 1 107 ? -2.868 11.618 3.432 1.00 89.81 107 GLU A CA 1
ATOM 836 C C . GLU A 1 107 ? -1.852 12.652 3.935 1.00 89.81 107 GLU A C 1
ATOM 838 O O . GLU A 1 107 ? -1.840 13.764 3.411 1.00 89.81 107 GLU A O 1
ATOM 843 N N . SER A 1 108 ? -0.948 12.268 4.846 1.00 91.81 108 SER A N 1
ATOM 844 C CA . SER A 1 108 ? 0.126 13.135 5.359 1.00 91.81 108 SER A CA 1
ATOM 845 C C . SER A 1 108 ? 1.278 13.412 4.383 1.00 91.81 108 SER A C 1
ATOM 847 O O . SER A 1 108 ? 2.102 14.284 4.653 1.00 91.81 108 SER A O 1
ATOM 849 N N . LEU A 1 109 ? 1.352 12.700 3.253 1.00 90.38 109 LEU A N 1
ATOM 850 C CA . LEU A 1 109 ? 2.397 12.919 2.249 1.00 90.38 109 LEU A CA 1
ATOM 851 C C . LEU A 1 109 ? 2.202 14.243 1.507 1.00 90.38 109 LEU A C 1
ATOM 853 O O . LEU A 1 109 ? 1.070 14.621 1.182 1.00 90.38 109 LEU A O 1
ATOM 857 N N . THR A 1 110 ? 3.312 14.894 1.143 1.00 93.00 110 THR A N 1
ATOM 858 C CA . THR A 1 110 ? 3.265 16.056 0.245 1.00 93.00 110 THR A CA 1
ATOM 859 C C . THR A 1 110 ? 2.778 15.644 -1.153 1.00 93.00 110 THR A C 1
ATOM 861 O O . THR A 1 110 ? 2.867 14.463 -1.522 1.00 93.00 110 THR A O 1
ATOM 864 N N . PRO A 1 111 ? 2.269 16.587 -1.968 1.00 92.38 111 PRO A N 1
ATOM 865 C CA . PRO A 1 111 ? 1.862 16.297 -3.342 1.00 92.38 111 PRO A CA 1
ATOM 866 C C . PRO A 1 111 ? 2.962 15.618 -4.171 1.00 92.38 111 PRO A C 1
ATOM 868 O O . PRO A 1 111 ? 2.685 14.654 -4.882 1.00 92.38 111 PRO A O 1
ATOM 871 N N . GLU A 1 112 ? 4.213 16.052 -4.022 1.00 91.94 112 GLU A N 1
ATOM 872 C CA . GLU A 1 112 ? 5.373 15.525 -4.748 1.00 91.94 112 GLU A CA 1
ATOM 873 C C . GLU A 1 112 ? 5.696 14.093 -4.313 1.00 91.94 112 GLU A C 1
ATOM 875 O O . GLU A 1 112 ? 5.918 13.217 -5.148 1.00 91.94 112 GLU A O 1
ATOM 880 N N . GLN A 1 113 ? 5.664 13.822 -3.004 1.00 90.69 113 GLN A N 1
ATOM 881 C CA . GLN A 1 113 ? 5.868 12.474 -2.468 1.00 90.69 113 GLN A CA 1
ATOM 882 C C . GLN A 1 113 ? 4.772 11.516 -2.940 1.00 90.69 113 GLN A C 1
ATOM 884 O O . GLN A 1 113 ? 5.054 10.384 -3.338 1.00 90.69 113 GLN A O 1
ATOM 889 N N . ARG A 1 114 ? 3.515 11.973 -2.931 1.00 90.50 114 ARG A N 1
ATOM 890 C CA . ARG A 1 114 ? 2.380 11.193 -3.432 1.00 90.50 114 ARG A CA 1
ATOM 891 C C . ARG A 1 114 ? 2.538 10.887 -4.919 1.00 90.50 114 ARG A C 1
ATOM 893 O O . ARG A 1 114 ? 2.302 9.750 -5.320 1.00 90.50 114 ARG A O 1
ATOM 900 N N . GLN A 1 115 ? 2.963 11.869 -5.710 1.00 91.31 115 GLN A N 1
ATOM 901 C CA . GLN A 1 115 ? 3.207 11.693 -7.137 1.00 91.31 115 GLN A CA 1
ATOM 902 C C . GLN A 1 115 ? 4.323 10.669 -7.390 1.00 91.31 115 GLN A C 1
ATOM 904 O O . GLN A 1 115 ? 4.106 9.712 -8.127 1.00 91.31 115 GLN A O 1
ATOM 909 N N . GLY A 1 116 ? 5.449 10.766 -6.676 1.00 90.75 116 GLY A N 1
ATOM 910 C CA . GLY A 1 116 ? 6.541 9.791 -6.788 1.00 90.75 116 GLY A CA 1
ATOM 911 C C . GLY A 1 116 ? 6.129 8.353 -6.434 1.00 90.75 116 GLY A C 1
ATOM 912 O O . GLY A 1 116 ? 6.556 7.396 -7.085 1.00 90.75 116 GLY A O 1
ATOM 913 N N . LEU A 1 117 ? 5.246 8.166 -5.445 1.00 88.12 117 LEU A N 1
ATOM 914 C CA . LEU A 1 117 ? 4.685 6.843 -5.140 1.00 88.12 117 LEU A CA 1
ATOM 915 C C . LEU A 1 117 ? 3.780 6.315 -6.261 1.00 88.12 117 LEU A C 1
ATOM 917 O O . LEU A 1 117 ? 3.828 5.123 -6.577 1.00 88.12 117 LEU A O 1
ATOM 921 N N . ILE A 1 118 ? 2.953 7.178 -6.856 1.00 89.81 118 ILE A N 1
ATOM 922 C CA . ILE A 1 118 ? 2.078 6.810 -7.976 1.00 89.81 118 ILE A CA 1
ATOM 923 C C . ILE A 1 118 ? 2.919 6.393 -9.183 1.00 89.81 118 ILE A C 1
ATOM 925 O O . ILE A 1 118 ? 2.666 5.332 -9.758 1.00 89.81 118 ILE A O 1
ATOM 929 N N . ASP A 1 119 ? 3.932 7.185 -9.527 1.00 91.88 119 ASP A N 1
ATOM 930 C CA . ASP A 1 119 ? 4.773 6.953 -10.700 1.00 91.88 119 ASP A CA 1
ATOM 931 C C . ASP A 1 119 ? 5.594 5.673 -10.549 1.00 91.88 119 ASP A C 1
ATOM 933 O O . ASP A 1 119 ? 5.496 4.783 -11.391 1.00 91.88 119 ASP A O 1
ATOM 937 N N . SER A 1 120 ? 6.274 5.487 -9.416 1.00 88.06 120 SER A N 1
ATOM 938 C CA . SER A 1 120 ? 7.036 4.255 -9.154 1.00 88.06 120 SER A CA 1
ATOM 939 C C . SER A 1 120 ? 6.161 2.994 -9.133 1.00 88.06 120 SER A C 1
ATOM 941 O O . SER A 1 120 ? 6.583 1.921 -9.576 1.00 88.06 120 SER A O 1
ATOM 943 N N . THR A 1 121 ? 4.920 3.096 -8.644 1.00 88.56 121 THR A N 1
ATOM 944 C CA . THR A 1 121 ? 3.960 1.982 -8.685 1.00 88.56 121 THR A CA 1
ATOM 945 C C . THR A 1 121 ? 3.528 1.685 -10.119 1.00 88.56 121 THR A C 1
ATOM 947 O O . THR A 1 121 ? 3.456 0.518 -10.513 1.00 88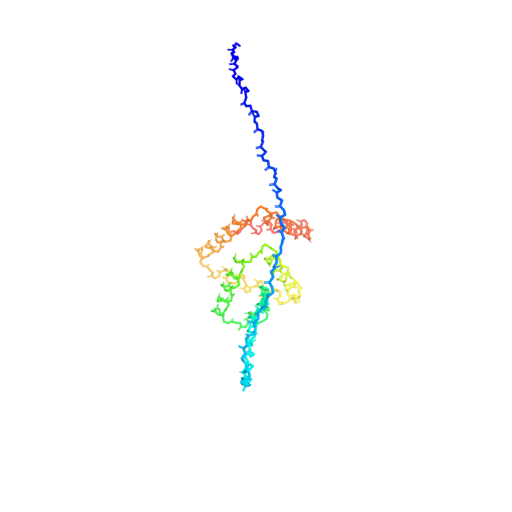.56 121 THR A O 1
ATOM 950 N N . ARG A 1 122 ? 3.262 2.729 -10.912 1.00 90.69 122 ARG A N 1
ATOM 951 C CA . ARG A 1 122 ? 2.880 2.610 -12.321 1.00 90.69 122 ARG A CA 1
ATOM 952 C C . ARG A 1 122 ? 4.000 2.002 -13.157 1.00 90.69 122 ARG A C 1
ATOM 954 O O . ARG A 1 122 ? 3.729 1.072 -13.908 1.00 90.69 122 ARG A O 1
ATOM 961 N N . GLU A 1 123 ? 5.231 2.479 -13.014 1.00 92.25 123 GLU A N 1
ATOM 962 C CA . GLU A 1 123 ? 6.402 1.944 -13.720 1.00 92.25 123 GLU A CA 1
ATOM 963 C C . GLU A 1 123 ? 6.582 0.454 -13.427 1.00 92.25 123 GLU A C 1
ATOM 965 O O . GLU A 1 123 ? 6.716 -0.359 -14.342 1.00 92.25 123 GLU A O 1
ATOM 970 N N . ARG A 1 124 ? 6.484 0.065 -12.150 1.00 87.88 124 ARG A N 1
ATOM 971 C CA . ARG A 1 124 ? 6.580 -1.340 -11.743 1.00 87.88 124 ARG A CA 1
ATOM 972 C C . ARG A 1 124 ? 5.474 -2.191 -12.362 1.00 87.88 124 ARG A C 1
ATOM 974 O O . ARG A 1 124 ? 5.749 -3.300 -12.802 1.00 87.88 124 ARG A O 1
ATOM 981 N N . TRP A 1 125 ? 4.242 -1.685 -12.408 1.00 91.12 125 TRP A N 1
ATOM 982 C CA . TRP A 1 125 ? 3.125 -2.375 -13.057 1.00 91.12 125 TRP A CA 1
ATOM 983 C C . TRP A 1 125 ? 3.352 -2.533 -14.563 1.00 91.12 125 TRP A C 1
ATOM 985 O O . TRP A 1 125 ? 3.146 -3.615 -15.116 1.00 91.12 125 TRP A O 1
ATOM 995 N N . GLN A 1 126 ? 3.826 -1.477 -15.226 1.00 92.31 126 GLN A N 1
ATOM 996 C CA . GLN A 1 126 ? 4.130 -1.489 -16.656 1.00 92.31 126 GLN A CA 1
ATOM 997 C C . GLN A 1 126 ? 5.260 -2.465 -17.003 1.00 92.31 126 GLN A C 1
ATOM 999 O O . GLN A 1 126 ? 5.173 -3.132 -18.030 1.00 92.31 126 GLN A O 1
ATOM 1004 N N . ALA A 1 127 ? 6.250 -2.623 -16.123 1.00 94.12 127 ALA A N 1
ATOM 1005 C CA . ALA A 1 127 ? 7.353 -3.567 -16.291 1.00 94.12 127 ALA A CA 1
ATOM 1006 C C . ALA A 1 127 ? 6.971 -5.049 -16.073 1.00 94.12 127 ALA A C 1
ATOM 1008 O O . ALA A 1 127 ? 7.746 -5.930 -16.437 1.00 94.12 127 ALA A O 1
ATOM 1009 N N . MET A 1 128 ? 5.806 -5.349 -15.483 1.00 94.12 128 MET A N 1
ATOM 1010 C CA . MET A 1 128 ? 5.355 -6.732 -15.257 1.00 94.12 128 MET A CA 1
ATOM 1011 C C . MET A 1 128 ? 4.838 -7.401 -16.532 1.00 94.12 128 MET A C 1
ATOM 1013 O O . MET A 1 128 ? 4.183 -6.757 -17.359 1.00 94.12 128 MET A O 1
ATOM 1017 N N . THR A 1 129 ? 5.032 -8.720 -16.627 1.00 96.44 129 THR A N 1
ATOM 1018 C CA . THR A 1 129 ? 4.424 -9.540 -17.684 1.00 96.44 129 THR A CA 1
ATOM 1019 C C . THR A 1 129 ? 2.905 -9.666 -17.489 1.00 96.44 129 THR A C 1
ATOM 1021 O O . THR A 1 129 ? 2.400 -9.497 -16.370 1.00 96.44 129 THR A O 1
ATOM 1024 N N . PRO A 1 130 ? 2.139 -9.990 -18.548 1.00 95.19 130 PRO A N 1
ATOM 1025 C CA . PRO A 1 130 ? 0.704 -10.242 -18.426 1.00 95.19 130 PRO A CA 1
ATOM 1026 C C . PRO A 1 130 ? 0.357 -11.312 -17.380 1.00 95.19 130 PRO A C 1
ATOM 1028 O O . PRO A 1 130 ? -0.627 -11.164 -16.657 1.00 95.19 130 PRO A O 1
ATOM 1031 N N . GLU A 1 131 ? 1.168 -12.361 -17.256 1.00 96.00 131 GLU A N 1
ATOM 1032 C CA . GLU A 1 131 ? 0.984 -13.456 -16.298 1.00 96.00 131 GLU A CA 1
ATOM 1033 C C . GLU A 1 131 ? 1.145 -12.964 -14.857 1.00 96.00 131 GLU A C 1
ATOM 1035 O O . GLU A 1 131 ? 0.287 -13.239 -14.021 1.00 96.00 131 GLU A O 1
ATOM 1040 N N . GLN A 1 132 ? 2.173 -12.158 -14.581 1.00 94.06 132 GLN A N 1
ATOM 1041 C CA . GLN A 1 132 ? 2.389 -11.556 -13.260 1.00 94.06 132 GLN A CA 1
ATOM 1042 C C . GLN A 1 132 ? 1.241 -10.613 -12.869 1.00 94.06 132 GLN A C 1
ATOM 1044 O O . GLN A 1 132 ? 0.771 -10.617 -11.730 1.00 94.06 132 GLN A O 1
ATOM 1049 N N . ARG A 1 133 ? 0.734 -9.816 -13.821 1.00 93.94 133 ARG A N 1
ATOM 1050 C CA . ARG A 1 133 ? -0.429 -8.941 -13.582 1.00 93.94 133 ARG A CA 1
ATOM 1051 C C . ARG A 1 133 ? -1.699 -9.743 -13.294 1.00 93.94 133 ARG A C 1
ATOM 1053 O O . ARG A 1 133 ? -2.493 -9.343 -12.435 1.00 93.94 133 ARG A O 1
ATOM 1060 N N . ARG A 1 134 ? -1.897 -10.866 -13.997 1.00 95.06 134 ARG A N 1
ATOM 1061 C CA . ARG A 1 134 ? -3.007 -11.800 -13.745 1.00 95.06 134 ARG A CA 1
ATOM 1062 C C . ARG A 1 134 ? -2.906 -12.398 -12.350 1.00 95.06 134 ARG A C 1
ATOM 1064 O O . ARG A 1 134 ? -3.885 -12.328 -11.619 1.00 95.06 134 ARG A O 1
ATOM 1071 N N . GLU A 1 135 ? -1.726 -12.862 -11.948 1.00 95.19 135 GLU A N 1
ATOM 1072 C CA . GLU A 1 135 ? -1.491 -13.420 -10.613 1.00 95.19 135 GLU A CA 1
ATOM 1073 C C . GLU A 1 135 ? -1.877 -12.430 -9.504 1.00 95.19 135 GLU A C 1
ATOM 1075 O O . GLU A 1 135 ? -2.675 -12.762 -8.628 1.00 95.19 135 GLU A O 1
ATOM 1080 N N . ILE A 1 136 ? -1.420 -11.175 -9.591 1.00 92.12 136 ILE A N 1
ATOM 1081 C CA . ILE A 1 136 ? -1.780 -10.125 -8.621 1.00 92.12 136 ILE A CA 1
ATOM 1082 C C . ILE A 1 136 ? -3.296 -9.863 -8.613 1.00 92.12 136 ILE A C 1
ATOM 1084 O O . ILE A 1 136 ? -3.908 -9.661 -7.557 1.00 92.12 136 ILE A O 1
ATOM 1088 N N . THR A 1 137 ? -3.924 -9.849 -9.791 1.00 92.69 137 THR A N 1
ATOM 1089 C CA . THR A 1 137 ? -5.369 -9.615 -9.930 1.00 92.69 137 THR A CA 1
ATOM 1090 C C . THR A 1 137 ? -6.185 -10.755 -9.320 1.00 92.69 137 THR A C 1
ATOM 1092 O O . THR A 1 137 ? -7.171 -10.503 -8.614 1.00 92.69 137 THR A O 1
ATOM 1095 N N . ASP A 1 138 ? -5.765 -11.996 -9.545 1.00 95.81 138 ASP A N 1
ATOM 1096 C CA . ASP A 1 138 ? -6.415 -13.199 -9.036 1.00 95.81 138 ASP A CA 1
ATOM 1097 C C . ASP A 1 138 ? -6.216 -13.349 -7.530 1.00 95.81 138 ASP A C 1
ATOM 1099 O O . ASP A 1 138 ? -7.180 -13.629 -6.811 1.00 95.81 138 ASP A O 1
ATOM 1103 N N . GLU A 1 139 ? -5.019 -13.059 -7.018 1.00 92.56 139 GLU A N 1
ATOM 1104 C CA . GLU A 1 139 ? -4.751 -13.030 -5.580 1.00 92.56 139 GLU A CA 1
ATOM 1105 C C . GLU A 1 139 ? -5.655 -12.002 -4.884 1.00 92.56 139 GLU A C 1
ATOM 1107 O O . GLU A 1 139 ? -6.309 -12.298 -3.876 1.00 92.56 139 GLU A O 1
ATOM 1112 N N . ARG A 1 140 ? -5.776 -10.798 -5.458 1.00 92.38 140 ARG A N 1
ATOM 1113 C CA . ARG A 1 140 ? -6.679 -9.762 -4.942 1.00 92.38 140 ARG A CA 1
ATOM 1114 C C . ARG A 1 140 ? -8.133 -10.230 -4.958 1.00 92.38 140 ARG A C 1
ATOM 1116 O O . ARG A 1 140 ? -8.861 -9.984 -3.991 1.00 92.38 140 ARG A O 1
ATOM 1123 N N . ARG A 1 141 ? -8.570 -10.890 -6.035 1.00 94.56 141 ARG A N 1
ATOM 1124 C CA . ARG A 1 141 ? -9.931 -11.431 -6.156 1.00 94.56 141 ARG A CA 1
ATOM 1125 C C . ARG A 1 141 ? -10.194 -12.497 -5.097 1.00 94.56 141 ARG A C 1
ATOM 1127 O O . ARG A 1 141 ? -11.224 -12.413 -4.429 1.00 94.56 141 ARG A O 1
ATOM 1134 N N . ARG A 1 142 ? -9.268 -13.441 -4.909 1.00 94.19 142 ARG A N 1
ATOM 1135 C CA . ARG A 1 142 ? -9.350 -14.481 -3.874 1.00 94.19 142 ARG A CA 1
ATOM 1136 C C . ARG A 1 142 ? -9.477 -13.852 -2.489 1.00 94.19 142 ARG A C 1
ATOM 1138 O O . ARG A 1 142 ? -10.432 -14.153 -1.781 1.00 94.19 142 ARG A O 1
ATOM 1145 N N . ARG A 1 143 ? -8.608 -12.895 -2.156 1.00 88.38 143 ARG A N 1
ATOM 1146 C CA . ARG A 1 143 ? -8.614 -12.220 -0.849 1.00 88.38 143 ARG A CA 1
ATOM 1147 C C . ARG A 1 143 ? -9.937 -11.517 -0.554 1.00 88.38 143 ARG A C 1
ATOM 1149 O O . ARG A 1 143 ? -10.455 -11.613 0.551 1.00 88.38 143 ARG A O 1
ATOM 1156 N N . VAL A 1 144 ? -10.512 -10.815 -1.534 1.00 90.94 144 VAL A N 1
ATOM 1157 C CA . VAL A 1 144 ? -11.848 -10.203 -1.385 1.00 90.94 144 VAL A CA 1
ATOM 1158 C C . VAL A 1 144 ? -12.942 -11.274 -1.291 1.00 90.94 144 VAL A C 1
ATOM 1160 O O . VAL A 1 144 ? -13.929 -11.092 -0.575 1.00 90.94 144 VAL A O 1
ATOM 1163 N N . GLY A 1 145 ? -12.764 -12.391 -1.998 1.00 92.06 145 GLY A N 1
ATOM 1164 C CA . GLY A 1 145 ? -13.594 -13.591 -1.925 1.00 92.06 145 GLY A CA 1
ATOM 1165 C C . GLY A 1 145 ? -13.700 -14.160 -0.510 1.00 92.06 145 GLY A C 1
ATOM 1166 O O . GLY A 1 145 ? -14.808 -14.452 -0.071 1.00 92.06 145 GLY A O 1
ATOM 1167 N N . GLU A 1 146 ? -12.575 -14.227 0.198 1.00 90.69 146 GLU A N 1
ATOM 1168 C CA . GLU A 1 146 ? -12.429 -14.779 1.554 1.00 90.69 146 GLU A CA 1
ATOM 1169 C C . GLU A 1 146 ? -12.918 -13.839 2.674 1.00 90.69 146 GLU A C 1
ATOM 1171 O O . GLU A 1 146 ? -13.092 -14.273 3.811 1.00 90.69 146 GLU A O 1
ATOM 1176 N N . MET A 1 147 ? -13.162 -12.554 2.382 1.00 88.12 147 MET A N 1
ATOM 1177 C CA . MET A 1 147 ? -13.699 -11.602 3.365 1.00 88.12 147 MET A CA 1
ATOM 1178 C C . MET A 1 147 ? -15.108 -11.988 3.827 1.00 88.12 147 MET A C 1
ATOM 1180 O O . MET A 1 147 ? -15.953 -12.400 3.026 1.00 88.12 147 MET A O 1
ATOM 1184 N N . SER A 1 148 ? -15.416 -11.720 5.098 1.00 90.56 148 SER A N 1
ATOM 1185 C CA . SER A 1 148 ? -16.782 -11.843 5.610 1.00 90.56 148 SER A CA 1
ATOM 1186 C C . SER A 1 148 ? -17.740 -10.869 4.911 1.00 90.56 148 SER A C 1
ATOM 1188 O O . SER A 1 148 ? -17.352 -9.810 4.408 1.00 90.56 148 SER A O 1
ATOM 1190 N N . VAL A 1 149 ? -19.041 -11.177 4.933 1.00 92.88 149 VAL A N 1
ATOM 1191 C CA . VAL A 1 149 ? -20.079 -10.287 4.376 1.00 92.88 149 VAL A CA 1
ATOM 1192 C C . VAL A 1 149 ? -20.028 -8.896 5.019 1.00 92.88 149 VAL A C 1
ATOM 1194 O O . VAL A 1 149 ? -20.232 -7.892 4.335 1.00 92.88 149 VAL A O 1
ATOM 1197 N N . ARG A 1 150 ? -19.729 -8.820 6.323 1.00 90.56 150 ARG A N 1
ATOM 1198 C CA . ARG A 1 150 ? -19.589 -7.549 7.042 1.00 90.56 150 ARG A CA 1
ATOM 1199 C C . ARG A 1 150 ? -18.400 -6.744 6.520 1.00 90.56 150 ARG A C 1
ATOM 1201 O O . ARG A 1 150 ? -18.594 -5.594 6.142 1.00 90.56 150 ARG A O 1
ATOM 1208 N N . GLU A 1 151 ? -17.214 -7.344 6.435 1.00 88.12 151 GLU A N 1
ATOM 1209 C CA . GLU A 1 151 ? -16.012 -6.679 5.905 1.00 88.12 151 GLU A CA 1
ATOM 1210 C C . GLU A 1 151 ? -16.212 -6.221 4.456 1.00 88.12 151 GLU A C 1
ATOM 1212 O O . GLU A 1 151 ? -15.865 -5.095 4.102 1.00 88.12 151 GLU A O 1
ATOM 1217 N N . ARG A 1 152 ? -16.853 -7.048 3.619 1.00 92.31 152 ARG A N 1
ATOM 1218 C CA . ARG A 1 152 ? -17.159 -6.679 2.232 1.00 92.31 152 ARG A CA 1
ATOM 1219 C C . ARG A 1 152 ? -18.106 -5.478 2.155 1.00 92.31 152 ARG A C 1
ATOM 1221 O O . ARG A 1 152 ? -17.921 -4.613 1.301 1.00 92.31 152 ARG A O 1
ATOM 1228 N N . ARG A 1 153 ? -19.106 -5.396 3.041 1.00 93.56 153 ARG A N 1
ATOM 1229 C CA . ARG A 1 153 ? -20.003 -4.230 3.132 1.00 93.56 153 ARG A CA 1
ATOM 1230 C C . ARG A 1 153 ? -19.251 -2.966 3.548 1.00 93.56 153 ARG A C 1
ATOM 1232 O O . ARG A 1 153 ? -19.487 -1.927 2.936 1.00 93.56 153 ARG A O 1
ATOM 1239 N N . GLU A 1 154 ? -18.341 -3.051 4.518 1.00 90.88 154 GLU A N 1
ATOM 1240 C CA . GLU A 1 154 ? -17.498 -1.907 4.905 1.00 90.88 154 GLU A CA 1
ATOM 1241 C C . GLU A 1 154 ? -16.609 -1.442 3.752 1.00 90.88 154 GLU A C 1
ATOM 1243 O O . GLU A 1 154 ? -16.607 -0.262 3.411 1.00 90.88 154 GLU A O 1
ATOM 1248 N N . LEU A 1 155 ? -15.930 -2.369 3.073 1.00 89.38 155 LEU A N 1
ATOM 1249 C CA . LEU A 1 155 ? -15.087 -2.051 1.920 1.00 89.38 155 LEU A CA 1
ATOM 1250 C C . LEU A 1 155 ? -15.869 -1.299 0.829 1.00 89.38 155 LEU A C 1
ATOM 1252 O O . LEU A 1 155 ? -15.372 -0.333 0.246 1.00 89.38 155 LEU A O 1
ATOM 1256 N N . LEU A 1 156 ? -17.103 -1.729 0.547 1.00 93.75 156 LEU A N 1
ATOM 1257 C CA . LEU A 1 156 ? -17.972 -1.068 -0.428 1.00 93.75 156 LEU A CA 1
ATOM 1258 C C . LEU A 1 156 ? -18.442 0.314 0.045 1.00 93.75 156 LEU A C 1
ATOM 1260 O O . LEU A 1 156 ? -18.528 1.223 -0.784 1.00 93.75 156 LEU A O 1
ATOM 1264 N N . ARG A 1 157 ? -18.718 0.487 1.345 1.00 94.00 157 ARG A N 1
ATOM 1265 C CA . ARG A 1 157 ? -19.027 1.800 1.934 1.00 94.00 157 ARG A CA 1
ATOM 1266 C C . ARG A 1 157 ? -17.861 2.765 1.779 1.00 94.00 157 ARG A C 1
ATOM 1268 O O . ARG A 1 157 ? -18.054 3.856 1.256 1.00 94.00 157 ARG A O 1
ATOM 1275 N N . GLU A 1 158 ? -16.655 2.348 2.148 1.00 90.31 158 GLU A N 1
ATOM 1276 C CA . GLU A 1 158 ? -15.454 3.181 2.020 1.00 90.31 158 GLU A CA 1
ATOM 1277 C C . GLU A 1 158 ? -15.174 3.552 0.560 1.00 90.31 158 GLU A C 1
ATOM 1279 O O . GLU A 1 158 ? -14.881 4.707 0.252 1.00 90.31 158 GLU A O 1
ATOM 1284 N N . ARG A 1 159 ? -15.316 2.593 -0.369 1.00 92.25 159 ARG A N 1
ATOM 1285 C CA . ARG A 1 159 ? -15.165 2.866 -1.805 1.00 92.25 159 ARG A CA 1
ATOM 1286 C C . ARG A 1 159 ? -16.195 3.881 -2.294 1.00 92.25 159 ARG A C 1
ATOM 1288 O O . ARG A 1 159 ? -15.860 4.732 -3.114 1.00 92.25 159 ARG A O 1
ATOM 1295 N N . ARG A 1 160 ? -17.438 3.793 -1.814 1.00 94.94 160 ARG A N 1
ATOM 1296 C CA . ARG A 1 160 ? -18.488 4.758 -2.151 1.00 94.94 160 ARG A CA 1
ATOM 1297 C C . ARG A 1 160 ? -18.160 6.146 -1.604 1.00 94.94 160 ARG A C 1
ATOM 1299 O O . ARG A 1 160 ? -18.200 7.090 -2.381 1.00 94.94 160 ARG A O 1
ATOM 1306 N N . ALA A 1 161 ? -17.747 6.245 -0.343 1.00 93.12 161 ALA A N 1
ATOM 1307 C CA . ALA A 1 161 ? -17.351 7.509 0.274 1.00 93.12 161 ALA A CA 1
ATOM 1308 C C . ALA A 1 161 ? -16.191 8.185 -0.479 1.00 93.12 161 ALA A C 1
ATOM 1310 O O . ALA A 1 161 ? -16.196 9.397 -0.671 1.00 93.12 161 ALA A O 1
ATOM 1311 N N . LEU A 1 162 ? -15.215 7.410 -0.971 1.00 89.31 162 LEU A N 1
ATOM 1312 C CA . LEU A 1 162 ? -14.145 7.952 -1.815 1.00 89.31 162 LEU A CA 1
ATOM 1313 C C . LEU A 1 162 ? -14.688 8.527 -3.132 1.00 89.31 162 LEU A C 1
ATOM 1315 O O . LEU A 1 162 ? -14.278 9.607 -3.541 1.00 89.31 162 LEU A O 1
ATOM 1319 N N . LEU A 1 163 ? -15.616 7.825 -3.789 1.00 92.44 163 LEU A N 1
ATOM 1320 C CA .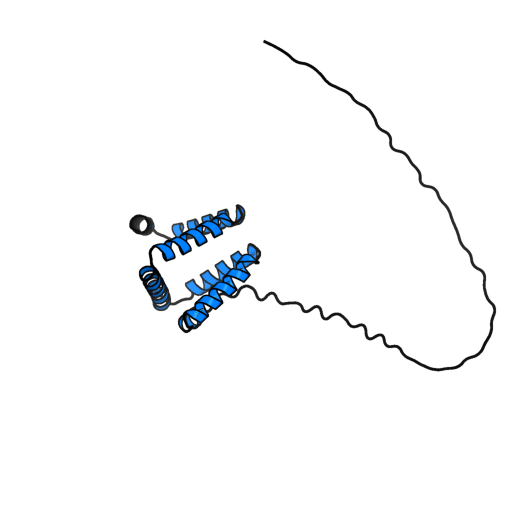 LEU A 1 163 ? -16.227 8.297 -5.035 1.00 92.44 163 LEU A CA 1
ATOM 1321 C C . LEU A 1 163 ? -17.131 9.518 -4.825 1.00 92.44 163 LEU A C 1
ATOM 1323 O O . LEU A 1 163 ? -17.271 10.319 -5.742 1.00 92.44 163 LEU A O 1
ATOM 1327 N N . GLU A 1 164 ? -17.750 9.664 -3.654 1.00 93.75 164 GLU A N 1
ATOM 1328 C CA . GLU A 1 164 ? -18.567 10.833 -3.299 1.00 93.75 164 GLU A CA 1
ATOM 1329 C C . GLU A 1 164 ? -17.728 12.105 -3.139 1.00 93.75 164 GLU A C 1
ATOM 1331 O O . GLU A 1 164 ? -18.221 13.191 -3.429 1.00 93.75 164 GLU A O 1
ATOM 1336 N N . LYS A 1 165 ? -16.446 11.974 -2.771 1.00 92.12 165 LYS A N 1
ATOM 1337 C CA . LYS A 1 165 ? -15.491 13.094 -2.757 1.00 92.12 165 LYS A CA 1
ATOM 1338 C C . LYS A 1 165 ? -15.080 13.559 -4.163 1.00 92.12 165 LYS A C 1
ATOM 1340 O O . LYS A 1 165 ? -14.470 14.614 -4.281 1.00 92.12 165 LYS A O 1
ATOM 1345 N N . MET A 1 166 ? -15.385 12.787 -5.211 1.00 94.62 166 MET A N 1
ATOM 1346 C CA . MET A 1 166 ? -15.038 13.109 -6.599 1.00 94.62 166 MET A CA 1
ATOM 1347 C C . MET A 1 166 ? -16.208 13.778 -7.328 1.00 94.62 166 MET A C 1
ATOM 1349 O O . MET A 1 166 ? -17.367 13.354 -7.238 1.00 94.62 166 MET A O 1
ATOM 1353 N N . THR A 1 167 ? -15.898 14.767 -8.159 1.00 96.12 167 THR A N 1
ATOM 1354 C CA . THR A 1 167 ? -16.862 15.399 -9.063 1.00 96.12 167 THR A CA 1
ATOM 1355 C C . THR A 1 167 ? -17.424 14.390 -10.079 1.00 96.12 167 THR A C 1
ATOM 1357 O O . THR A 1 167 ? -16.814 13.355 -10.376 1.00 96.12 167 THR A O 1
ATOM 1360 N N . PRO A 1 168 ? -18.606 14.649 -10.673 1.00 95.25 168 PRO A N 1
ATOM 1361 C CA . PRO A 1 168 ? -19.133 13.812 -11.750 1.00 95.25 168 PRO A CA 1
ATOM 1362 C C . PRO A 1 168 ? -18.169 13.648 -12.935 1.00 95.25 168 PRO A C 1
ATOM 1364 O O . PRO A 1 168 ? -18.129 12.567 -13.520 1.00 95.25 168 PRO A O 1
ATOM 1367 N N . GLN A 1 169 ? -17.391 14.681 -13.274 1.00 95.81 169 GLN A N 1
ATOM 1368 C CA . GLN A 1 169 ? -16.411 14.636 -14.363 1.00 95.81 169 GLN A CA 1
ATOM 1369 C C . GLN A 1 169 ? -15.235 13.713 -14.024 1.00 95.81 169 GLN A C 1
ATOM 1371 O O . GLN A 1 169 ? -14.906 12.834 -14.818 1.00 95.81 169 GLN A O 1
ATOM 1376 N N . GLU A 1 170 ? -14.660 13.829 -12.826 1.00 95.50 170 GLU A N 1
ATOM 1377 C CA . GLU A 1 170 ? -13.584 12.939 -12.366 1.00 95.50 170 GLU A CA 1
ATOM 1378 C C . GLU A 1 170 ? -14.038 11.476 -12.323 1.00 95.50 170 GLU A C 1
ATOM 1380 O O . GLU A 1 170 ? -13.302 10.577 -12.731 1.00 95.50 170 GLU A O 1
ATOM 1385 N N . ARG A 1 171 ? -15.287 11.223 -11.906 1.00 95.31 171 ARG A N 1
ATOM 1386 C CA . ARG A 1 171 ? -15.869 9.873 -11.935 1.00 95.31 171 ARG A CA 1
ATOM 1387 C C . ARG A 1 171 ? -16.019 9.322 -13.353 1.00 95.31 171 ARG A C 1
ATOM 1389 O O . ARG A 1 171 ? -15.849 8.117 -13.529 1.00 95.31 171 ARG A O 1
ATOM 1396 N N . ARG A 1 172 ? -16.352 10.155 -14.348 1.00 94.38 172 ARG A N 1
ATOM 1397 C CA . ARG A 1 172 ? -16.401 9.734 -15.763 1.00 94.38 172 ARG A CA 1
ATOM 1398 C C . ARG A 1 172 ? -15.005 9.394 -16.273 1.00 94.38 172 ARG A C 1
ATOM 1400 O O . ARG A 1 172 ? -14.807 8.272 -16.724 1.00 94.38 172 ARG A O 1
ATOM 1407 N N . ALA A 1 173 ? -14.039 10.289 -16.071 1.00 95.19 173 ALA A N 1
ATOM 1408 C CA . ALA A 1 173 ? -12.650 10.065 -16.469 1.00 95.19 173 ALA A CA 1
ATOM 1409 C C . ALA A 1 173 ? -12.059 8.795 -15.830 1.00 95.19 173 ALA A C 1
ATOM 1411 O O . ALA A 1 173 ? -11.329 8.046 -16.475 1.00 95.19 173 ALA A O 1
ATOM 1412 N N . LEU A 1 174 ? -12.398 8.507 -14.567 1.00 92.38 174 LEU A N 1
ATOM 1413 C CA . LEU A 1 174 ? -12.001 7.262 -13.908 1.00 92.38 174 LEU A CA 1
ATOM 1414 C C . LEU A 1 174 ? -12.621 6.025 -14.576 1.00 92.38 174 LEU A C 1
ATOM 1416 O O . LEU A 1 174 ? -11.934 5.022 -14.740 1.00 92.38 174 LEU A O 1
ATOM 1420 N N . ARG A 1 175 ? -13.906 6.070 -14.952 1.00 93.19 175 ARG A N 1
ATOM 1421 C CA . ARG A 1 175 ? -14.572 4.946 -15.636 1.00 93.19 175 ARG A CA 1
ATOM 1422 C C . ARG A 1 175 ? -13.959 4.673 -17.004 1.00 93.19 175 ARG A C 1
ATOM 1424 O O . ARG A 1 175 ? -13.731 3.513 -17.311 1.00 93.19 175 ARG A O 1
ATOM 1431 N N . GLU A 1 176 ? -13.684 5.717 -17.778 1.00 95.19 176 GLU A N 1
ATOM 1432 C CA . GLU A 1 176 ? -13.057 5.601 -19.100 1.00 95.19 176 GLU A CA 1
ATOM 1433 C C . GLU A 1 176 ? -11.670 4.961 -18.996 1.00 95.19 176 GLU A C 1
ATOM 1435 O O . GLU A 1 176 ? -11.389 3.993 -19.696 1.00 95.19 176 GLU A O 1
ATOM 1440 N N . LYS A 1 177 ? -10.840 5.413 -18.043 1.00 89.81 177 LYS A N 1
ATOM 1441 C CA . LYS A 1 177 ? -9.521 4.811 -17.784 1.00 89.81 177 LYS A CA 1
ATOM 1442 C C . LYS A 1 177 ? -9.617 3.326 -17.432 1.00 89.81 177 LYS A C 1
ATOM 1444 O O . LYS A 1 177 ? -8.879 2.532 -17.989 1.00 89.81 177 LYS A O 1
ATOM 1449 N N . LEU A 1 178 ? -10.550 2.950 -16.556 1.00 87.81 178 LEU A N 1
ATOM 1450 C CA . LEU A 1 178 ? -10.733 1.555 -16.136 1.00 87.81 178 LEU A CA 1
ATOM 1451 C C . LEU A 1 178 ? -11.331 0.642 -17.220 1.00 87.81 178 LEU A C 1
ATOM 1453 O O . LEU A 1 178 ? -11.312 -0.569 -17.041 1.00 87.81 178 LEU A O 1
ATOM 1457 N N . GLN A 1 179 ? -11.933 1.196 -18.276 1.00 85.69 179 GLN A N 1
ATOM 1458 C CA . GLN A 1 179 ? -12.432 0.427 -19.425 1.00 85.69 179 GLN A CA 1
ATOM 1459 C C . GLN A 1 179 ? -11.374 0.259 -20.520 1.00 85.69 179 GLN A C 1
ATOM 1461 O O . GLN A 1 179 ? -11.495 -0.647 -21.339 1.00 85.69 179 GLN A O 1
ATOM 1466 N N . ALA A 1 180 ? -10.388 1.156 -20.558 1.00 77.19 180 ALA A N 1
ATOM 1467 C CA . ALA A 1 180 ? -9.303 1.145 -21.532 1.00 77.19 180 ALA A CA 1
ATOM 1468 C C . ALA A 1 180 ? -8.120 0.242 -21.124 1.00 77.19 180 ALA A C 1
ATOM 1470 O O . ALA A 1 180 ? -7.271 -0.042 -21.967 1.00 77.19 180 ALA A O 1
ATOM 1471 N N . GLU A 1 181 ? -8.057 -0.177 -19.855 1.00 60.94 181 GLU A N 1
ATOM 1472 C CA . GLU A 1 181 ? -7.077 -1.127 -19.297 1.00 60.94 181 GLU A CA 1
ATOM 1473 C C . GLU A 1 181 ? -7.617 -2.563 -19.256 1.00 60.94 181 GLU A C 1
ATOM 1475 O O . GLU A 1 181 ? -6.807 -3.490 -19.495 1.00 60.94 181 GLU A O 1
#

Mean predicted aligned error: 16.37 Å

Foldseek 3Di:
DDDDDDDDDDDDDDDDDDDDDDDDDDDDDDDDDDDDDDDDDPPPPPPPPPPPPPPPPPQLDDDQLVVLVPDDPVRNVVSVVVSVVNCVVDDPVSVVVNVVNNVVNLVPDDPVSNVVVVVVVVVVQVPDDPVVVVVVVVVVVVVLVPDDPVSVVVVVVVVVVVVVVDDPVVVVVVVVVVVVD

pLDDT: mean 77.7, std 20.1, range [33.44, 96.44]

Secondary structure (DSSP, 8-state):
------------------------------------------------------------PPPPHHHHHHS-HHHHHHHHHHHHHHHHHS-HHHHHHHHHHHHHHHHTS-HHHHHHHHHHHHHHHHHS-HHHHHHHHHHHHHHHHHS-HHHHHHHHHHHHHHHHTS-HHHHHHHHHHHHH-

Radius of gyration: 35.06 Å; Cα contacts (8 Å, |Δi|>4): 27; chains: 1; bounding box: 75×55×97 Å

=== Feature glossary ===
Legend for the data blocks above and below:

— What the protein is —

The amino-acid sequence is the protein's primary structure: the linear order of residues from the N-terminus to the C-terminus, written in one-letter code. Everything else here — the 3D coordinates, the secondary structure, the domain annotations — is ultimately a consequence of this string.

Database cross-references. InterPro integrates a dozen domain/family signature databases into unified entries with residue-range hits. GO terms attach function/process/location labels with evidence codes. CATH codes position the fold in a four-level structural taxonomy. Organism is the NCBI-taxonomy species name.

— Where its atoms are —

The mmCIF block holds the 3D Cartesian coordinates of each backbone atom (N, Cα, C, O) in ångströms. mmCIF is the PDB's canonical archive format — a tagged-loop text representation of the atomic model.

The six renders are orthographic views along the three Cartesian axes in both directions. Representation (cartoon, sticks, or surface) and color scheme (sequence-rainbow or by-chain) vary across proteins so the training set covers all the common visualization conventions.

— Local backbone conformation —

Secondary structure is the local, repeating backbone conformation. DSSP classifies it into eight states by reading the hydrogen-bond network: three helix types (H, G, I), two β types (E, B), two non-regular types (T, S), and unstructured coil (-).

SS3 is a coarse helix/strand/coil call (letters a/b/c) made by the P-SEA algorithm from inter-Cα distances and dihedrals. It is less detailed than DSSP but needs only Cα positions.

Backbone dihedral angles. Every residue except chain termini has a φ (preceding-C → N → Cα → C) and a ψ (N → Cα → C → next-N). They are reported in degrees following the IUPAC sign convention. Secondary structure is essentially a statement about which (φ, ψ) basin each residue occupies.

— Global shape and packing —

The geometric summary reports three shape descriptors. Rg (radius of gyration) measures how spread out the Cα atoms are about their centre of mass; compact globular proteins have small Rg, elongated or unfolded ones large. Cα contacts (<8 Å, |i−j|>4) count long-range residue pairs in spatial proximity — high for tightly packed folds, near zero for rods or random coil. The bounding-box extents give the protein's footprint along x, y, z in Å.

Solvent accessibility: the surface area of each residue that a 1.4 Å water probe can touch, in Å². When only backbone atoms are present the absolute values are lower than full-atom SASA (side chains contribute most of the area) and are flagged as backbone-only.

Plot images: a contact map (which residues are close in 3D, as an N×N binary image), a Ramachandran scatter (backbone torsion angles, revealing secondary-structure composition at a glance), and — for AlphaFold structures — a PAE heatmap (pairwise prediction confidence).

— Structural neighborhood —

Foldseek's 3Di representation compresses backbone geometry into a per-residue letter drawn from a learned twenty-state alphabet. It captures the tertiary interaction pattern around each residue — which residues are packed against it in space, regardless of where they are in sequence.

Structural nearest neighbors (via Foldseek easy-search vs the PDB). Reported per hit: target PDB id, E-value, and alignment TM-score. A TM-score above ~0.5 is the conventional threshold for 'same fold'.

— Confidence and disorder —

pLDDT (predicted Local Distance Difference Test) is AlphaFold's per-residue confidence score, ranging from 0 to 100. Values above 90 indicate high confidence (typically well-packed cores); 70–90 is confident; 50–70 low confidence; below 50 usually means the region is disordered or the prediction is unreliable there. AlphaFold stores pLDDT in the mmCIF B-factor column.

For experimental (PDB) structures, the B-factor (temperature factor) quantifies the positional spread of each atom in the crystal — a combination of thermal vibration and static disorder — in units of Å². High B-factors mark flexible loops or poorly resolved regions; low B-factors mark the rigid, well-ordered core.

Predicted Aligned Error (PAE) is an AlphaFold confidence matrix: entry (i, j) is the expected error in the position of residue j, in ångströms, when the prediction is superimposed on the true structure at residue i. Low PAE within a block of residues means that block is internally rigid and well-predicted; high PAE between two blocks means their relative placement is uncertain even if each block individually is confident.